Protein AF-A0A1I4V8Y3-F1 (afdb_monomer_lite)

Foldseek 3Di:
DDPQDPDDVVVLCVVCVLLVVLVVVCPPFLQLCLLVSLCVLCVLLQEPVSPVVSVVSVVLRVVLVVCVVVVVPDPSNCCSRRVSSVVSSVVSVVCSNVSVLSNVCVLQDPDHHNDDDDSVVSVVVLVVLLVVCVVDPLLVVLVVLLVQAPDPLSVVLSVLVSVLLVLVCVLPVVSSSSLCSNLSVVLVVLSVVLSCLVVVPDDDPVSVVSNVVSSVSSVVSSVVSVVSSVVSVVVVVVVVVVVVVVVVVVCVVVVVD

Radius of gyration: 25.74 Å; chains: 1; bounding box: 62×50×70 Å

Organism: NCBI:txid684065

Structure (mmCIF, N/CA/C/O backbone):
data_AF-A0A1I4V8Y3-F1
#
_entry.id   AF-A0A1I4V8Y3-F1
#
loop_
_atom_site.group_PDB
_atom_site.id
_atom_site.type_symbol
_atom_site.label_atom_id
_atom_site.label_alt_id
_atom_site.label_comp_id
_atom_site.label_asym_id
_atom_site.label_entity_id
_atom_site.label_seq_id
_atom_site.pdbx_PDB_ins_code
_atom_site.Cartn_x
_atom_site.Cartn_y
_atom_site.Cartn_z
_atom_site.occupancy
_atom_site.B_iso_or_equiv
_atom_site.auth_seq_id
_atom_site.auth_comp_id
_atom_site.auth_asym_id
_atom_site.auth_atom_id
_atom_site.pdbx_PDB_model_num
ATOM 1 N N . MET A 1 1 ? -13.509 -6.766 -16.220 1.00 74.62 1 MET A N 1
ATOM 2 C CA . MET A 1 1 ? -12.378 -7.238 -15.395 1.00 74.62 1 MET A CA 1
ATOM 3 C C . MET A 1 1 ? -11.106 -7.266 -16.226 1.00 74.62 1 MET A C 1
ATOM 5 O O . MET A 1 1 ? -11.191 -7.321 -17.456 1.00 74.62 1 MET A O 1
ATOM 9 N N . GLY A 1 2 ? -9.964 -7.142 -15.556 1.00 82.12 2 GLY A N 1
ATOM 10 C CA . GLY A 1 2 ? -8.626 -7.245 -16.121 1.00 82.12 2 GLY A CA 1
ATOM 11 C C . GLY A 1 2 ? -8.267 -8.693 -16.434 1.00 82.12 2 GLY A C 1
ATOM 12 O O . GLY A 1 2 ? -9.117 -9.582 -16.357 1.00 82.12 2 GLY A O 1
ATOM 13 N N . TRP A 1 3 ? -7.025 -8.925 -16.841 1.00 85.75 3 TRP A N 1
ATOM 14 C CA . TRP A 1 3 ? -6.515 -10.267 -17.110 1.00 85.75 3 TRP A CA 1
ATOM 15 C C . TRP A 1 3 ? -6.032 -10.969 -15.841 1.00 85.75 3 TRP A C 1
ATOM 17 O O . TRP A 1 3 ? -6.174 -12.184 -15.734 1.00 85.75 3 TRP A O 1
ATOM 27 N N . PHE A 1 4 ? -5.478 -10.218 -14.886 1.00 87.06 4 PHE A N 1
ATOM 28 C CA . PHE A 1 4 ? -4.814 -10.769 -13.697 1.00 87.06 4 PHE A CA 1
ATOM 29 C C . PHE A 1 4 ? -5.457 -10.320 -12.384 1.00 87.06 4 PHE A C 1
ATOM 31 O O . PHE A 1 4 ? -5.316 -10.989 -11.359 1.00 87.06 4 PHE A O 1
ATOM 38 N N . THR A 1 5 ? -6.148 -9.183 -12.409 1.00 88.50 5 THR A N 1
ATOM 39 C CA . THR A 1 5 ? -6.738 -8.525 -11.243 1.00 88.50 5 THR A CA 1
ATOM 40 C C . THR A 1 5 ? -8.198 -8.152 -11.494 1.00 88.50 5 THR A C 1
ATOM 42 O O . THR A 1 5 ? -8.677 -8.117 -12.632 1.00 88.50 5 THR A O 1
ATOM 45 N N . ASN A 1 6 ? -8.908 -7.801 -10.421 1.00 83.19 6 ASN A N 1
ATOM 46 C CA . ASN A 1 6 ? -10.282 -7.298 -10.516 1.00 83.19 6 ASN A CA 1
ATOM 47 C C . ASN A 1 6 ? -10.378 -5.872 -11.103 1.00 83.19 6 ASN A C 1
ATOM 49 O O . ASN A 1 6 ? -11.482 -5.400 -11.377 1.00 83.19 6 ASN A O 1
ATOM 53 N N . ASN A 1 7 ? -9.249 -5.198 -11.353 1.00 85.56 7 ASN A N 1
ATOM 54 C CA . ASN A 1 7 ? -9.207 -3.856 -11.940 1.00 85.56 7 ASN A CA 1
ATOM 55 C C . ASN A 1 7 ? -9.540 -3.842 -13.444 1.00 85.56 7 ASN A C 1
ATOM 57 O O . ASN A 1 7 ? -9.801 -4.867 -14.070 1.00 85.56 7 ASN A O 1
ATOM 61 N N . SER A 1 8 ? -9.551 -2.656 -14.058 1.00 87.25 8 SER A N 1
ATOM 62 C CA . SER A 1 8 ? -9.714 -2.505 -15.508 1.00 87.25 8 SER A CA 1
ATOM 63 C C . SER A 1 8 ? -8.429 -2.864 -16.272 1.00 87.25 8 SER A C 1
ATOM 65 O O . SER A 1 8 ? -7.319 -2.701 -15.768 1.00 87.25 8 SER A O 1
ATOM 67 N N . LYS A 1 9 ? -8.558 -3.281 -17.540 1.00 88.56 9 LYS A N 1
ATOM 68 C CA . LYS A 1 9 ? -7.397 -3.551 -18.415 1.00 88.56 9 LYS A CA 1
ATOM 69 C C . LYS A 1 9 ? -6.491 -2.326 -18.596 1.00 88.56 9 LYS A C 1
ATOM 71 O O . LYS A 1 9 ? -5.277 -2.465 -18.673 1.00 88.56 9 LYS A O 1
ATOM 76 N N . SER A 1 10 ? -7.079 -1.126 -18.625 1.00 88.19 10 SER A N 1
ATOM 77 C CA . SER A 1 10 ? -6.328 0.136 -18.689 1.00 88.19 10 SER A CA 1
ATOM 78 C C . SER A 1 10 ? -5.438 0.325 -17.456 1.00 88.19 10 SER A C 1
ATOM 80 O O . SER A 1 10 ? -4.270 0.692 -17.578 1.00 88.19 10 SER A O 1
ATOM 82 N N . TRP A 1 11 ? -5.952 -0.011 -16.268 1.00 90.88 11 TRP A N 1
ATOM 83 C CA . TRP A 1 11 ? -5.162 0.024 -15.042 1.00 90.88 11 TRP A CA 1
ATOM 84 C C . TRP A 1 11 ? -3.997 -0.972 -15.078 1.00 90.88 11 TRP A C 1
ATOM 86 O O . TRP A 1 11 ? -2.877 -0.601 -14.728 1.00 90.88 11 TRP A O 1
ATOM 96 N N . GLU A 1 12 ? -4.225 -2.208 -15.530 1.00 90.94 12 GLU A N 1
ATOM 97 C CA . GLU A 1 12 ? -3.154 -3.209 -15.648 1.00 90.94 12 GLU A CA 1
ATOM 98 C C . GLU A 1 12 ? -2.066 -2.744 -16.624 1.00 90.94 12 GLU A C 1
ATOM 100 O O . GLU A 1 12 ? -0.890 -2.746 -16.274 1.00 90.94 12 GLU A O 1
ATOM 105 N N . LEU A 1 13 ? -2.449 -2.225 -17.795 1.00 89.81 13 LEU A N 1
ATOM 106 C CA . LEU A 1 13 ? -1.509 -1.668 -18.775 1.00 89.81 13 LEU A CA 1
ATOM 107 C C . LEU A 1 13 ? -0.698 -0.494 -18.210 1.00 89.81 13 LEU A C 1
ATOM 109 O O . LEU A 1 13 ? 0.524 -0.467 -18.365 1.00 89.81 13 LEU A O 1
ATOM 113 N N . LYS A 1 14 ? -1.350 0.443 -17.507 1.00 90.00 14 LYS A N 1
ATOM 114 C CA . LYS A 1 14 ? -0.681 1.592 -16.873 1.00 90.00 14 LYS A CA 1
ATOM 115 C C . LYS A 1 14 ? 0.362 1.146 -15.848 1.00 90.00 14 LYS A C 1
ATOM 117 O O . LYS A 1 14 ? 1.433 1.743 -15.765 1.00 90.00 14 LYS A O 1
ATOM 122 N N . ASN A 1 15 ? 0.081 0.100 -15.073 1.00 90.44 15 ASN A N 1
ATOM 123 C CA . ASN A 1 15 ? 1.002 -0.384 -14.041 1.00 90.44 15 ASN A CA 1
ATOM 124 C C . ASN A 1 15 ? 2.064 -1.352 -14.580 1.00 90.44 15 ASN A C 1
ATOM 126 O O . ASN A 1 15 ? 3.134 -1.466 -13.986 1.00 90.44 15 ASN A O 1
ATOM 130 N N . SER A 1 16 ? 1.831 -1.971 -15.735 1.00 91.88 16 SER A N 1
ATOM 131 C CA . SER A 1 16 ? 2.797 -2.827 -16.433 1.00 91.88 16 SER A CA 1
ATOM 132 C C . SER A 1 16 ? 3.750 -2.073 -17.366 1.00 91.88 16 SER A C 1
ATOM 134 O O . SER A 1 16 ? 4.565 -2.701 -18.040 1.00 91.88 16 SER A O 1
ATOM 136 N N . TRP A 1 17 ? 3.709 -0.739 -17.400 1.00 89.94 17 TRP A N 1
ATOM 137 C CA . TRP A 1 17 ? 4.508 0.072 -18.328 1.00 89.94 17 TRP A CA 1
ATOM 138 C C . TRP A 1 17 ? 6.021 -0.229 -18.278 1.00 89.94 17 TRP A C 1
ATOM 140 O O . TRP A 1 17 ? 6.672 -0.254 -19.319 1.00 89.94 17 TRP A O 1
ATOM 150 N N . MET A 1 18 ? 6.571 -0.538 -17.095 1.00 88.56 18 MET A N 1
ATOM 151 C CA . MET A 1 18 ? 7.991 -0.885 -16.917 1.00 88.56 18 MET A CA 1
ATOM 152 C C . MET A 1 18 ? 8.402 -2.155 -17.673 1.00 88.56 18 MET A C 1
ATOM 154 O O . MET A 1 18 ? 9.538 -2.256 -18.132 1.00 88.56 18 MET A O 1
ATOM 158 N N . PHE A 1 19 ? 7.486 -3.114 -17.821 1.00 90.50 19 PHE A N 1
ATOM 159 C CA . PHE A 1 19 ? 7.724 -4.352 -18.564 1.00 90.50 19 PHE A CA 1
ATOM 160 C C . PHE A 1 19 ? 7.837 -4.039 -20.059 1.00 90.50 19 PHE A C 1
ATOM 162 O O . PHE A 1 19 ? 8.770 -4.487 -20.720 1.00 90.50 19 PHE A O 1
ATOM 169 N N . PHE A 1 20 ? 6.941 -3.190 -20.570 1.00 89.19 20 PHE A N 1
ATOM 170 C CA . PHE A 1 20 ? 6.972 -2.740 -21.962 1.00 89.19 20 PHE A CA 1
ATOM 171 C C . PHE A 1 20 ? 8.197 -1.877 -22.265 1.00 89.19 20 PHE A C 1
ATOM 173 O O . PHE A 1 20 ? 8.846 -2.094 -23.286 1.00 89.19 20 PHE A O 1
ATOM 180 N N . LEU A 1 21 ? 8.558 -0.951 -21.368 1.00 89.19 21 LEU A N 1
ATOM 181 C CA . LEU A 1 21 ? 9.769 -0.142 -21.517 1.00 89.19 21 LEU A CA 1
ATOM 182 C C . LEU A 1 21 ? 11.015 -1.036 -21.587 1.00 89.19 21 LEU A C 1
ATOM 184 O O . LEU A 1 21 ? 11.864 -0.840 -22.452 1.00 89.19 21 LEU A O 1
ATOM 188 N N . SER A 1 22 ? 11.104 -2.041 -20.713 1.00 87.50 22 SER A N 1
ATOM 189 C CA . SER A 1 22 ? 12.228 -2.979 -20.692 1.00 87.50 22 SER A CA 1
ATOM 190 C C . SER A 1 22 ? 12.384 -3.751 -22.002 1.00 87.50 22 SER A C 1
ATOM 192 O O . SER A 1 22 ? 13.511 -3.946 -22.450 1.00 87.50 22 SER A O 1
ATOM 194 N N . ILE A 1 23 ? 11.279 -4.148 -22.637 1.00 87.12 23 ILE A N 1
ATOM 195 C CA . ILE A 1 23 ? 11.294 -4.841 -23.934 1.00 87.12 23 ILE A CA 1
ATOM 196 C C . ILE A 1 23 ? 11.684 -3.882 -25.059 1.00 87.12 23 ILE A C 1
ATOM 198 O O . ILE A 1 23 ? 12.517 -4.220 -25.898 1.00 87.12 23 ILE A O 1
ATOM 202 N N . LEU A 1 24 ? 11.109 -2.678 -25.067 1.00 86.75 24 LEU A N 1
ATOM 203 C CA . LEU A 1 24 ? 11.383 -1.664 -26.085 1.00 86.75 24 LEU A CA 1
ATOM 204 C C . LEU A 1 24 ? 12.869 -1.288 -26.105 1.00 86.75 24 LEU A C 1
ATOM 206 O O . LEU A 1 24 ? 13.463 -1.147 -27.168 1.00 86.75 24 LEU A O 1
ATOM 210 N N . LEU A 1 25 ? 13.494 -1.212 -24.930 1.00 83.75 25 LEU A N 1
ATOM 211 C CA . LEU A 1 25 ? 14.914 -0.900 -24.791 1.00 83.75 25 LEU A CA 1
ATOM 212 C C . LEU A 1 25 ? 15.861 -2.044 -25.174 1.00 83.75 25 LEU A C 1
ATOM 214 O O . LEU A 1 25 ? 17.062 -1.817 -25.141 1.00 83.75 25 LEU A O 1
ATOM 218 N N . VAL A 1 26 ? 15.364 -3.229 -25.552 1.00 79.38 26 VAL A N 1
ATOM 219 C CA . VAL A 1 26 ? 16.186 -4.292 -26.172 1.00 79.38 26 VAL A CA 1
ATOM 220 C C . VAL A 1 26 ? 16.365 -4.057 -27.678 1.00 79.38 26 VAL A C 1
ATOM 222 O O . VAL A 1 26 ? 17.383 -4.446 -28.246 1.00 79.38 26 VAL A O 1
ATOM 225 N N . PHE A 1 27 ? 15.391 -3.412 -28.328 1.00 64.75 27 PHE A N 1
ATOM 226 C CA . PHE A 1 27 ? 15.353 -3.142 -29.771 1.00 64.75 27 PHE A CA 1
ATOM 227 C C . PHE A 1 27 ? 15.282 -1.625 -29.998 1.00 64.75 27 PHE A C 1
ATOM 229 O O . PHE A 1 27 ? 14.196 -1.088 -30.206 1.00 64.75 27 PHE A O 1
ATOM 236 N N . PRO A 1 28 ? 16.392 -0.886 -29.839 1.00 68.06 28 PRO A N 1
ATOM 237 C CA . PRO A 1 28 ? 17.386 -0.693 -30.913 1.00 68.06 28 PRO A CA 1
ATOM 238 C C . PRO A 1 28 ? 18.848 -0.812 -30.437 1.00 68.06 28 PRO A C 1
ATOM 240 O O . PRO A 1 28 ? 19.778 -0.779 -31.239 1.00 68.06 28 PRO A O 1
ATOM 243 N N . TYR A 1 29 ? 19.043 -0.957 -29.129 1.00 67.62 29 TYR A N 1
ATOM 244 C CA . TYR A 1 29 ? 20.323 -1.141 -28.464 1.00 67.62 29 TYR A CA 1
ATOM 245 C C . TYR A 1 29 ? 20.141 -2.294 -27.480 1.00 67.62 29 TYR A C 1
ATOM 247 O O . TYR A 1 29 ? 19.139 -2.299 -26.781 1.00 67.62 29 TYR A O 1
ATOM 255 N N . PRO A 1 30 ? 21.068 -3.251 -27.366 1.00 70.06 30 PRO A N 1
ATOM 256 C CA . PRO A 1 30 ? 20.965 -4.341 -26.400 1.00 70.06 30 PRO A CA 1
ATOM 257 C C . PRO A 1 30 ? 21.264 -3.854 -24.968 1.00 70.06 30 PRO A C 1
ATOM 259 O O . PRO A 1 30 ? 22.177 -4.336 -24.299 1.00 70.06 30 PRO A O 1
ATOM 262 N N . ILE A 1 31 ? 20.528 -2.847 -24.494 1.00 76.50 31 ILE A N 1
ATOM 263 C CA . ILE A 1 31 ? 20.677 -2.303 -23.149 1.00 76.50 31 ILE A CA 1
ATOM 264 C C . ILE A 1 31 ? 19.926 -3.246 -22.204 1.00 76.50 31 ILE A C 1
ATOM 266 O O . ILE A 1 31 ? 18.706 -3.391 -22.320 1.00 76.50 31 ILE A O 1
ATOM 270 N N . PRO A 1 32 ? 20.606 -3.891 -21.241 1.00 79.38 32 PRO A N 1
ATOM 271 C CA . PRO A 1 32 ? 19.941 -4.722 -20.250 1.00 79.38 32 PRO A CA 1
ATOM 272 C C . PRO A 1 32 ? 19.202 -3.819 -19.252 1.00 79.38 32 PRO A C 1
ATOM 274 O O . PRO A 1 32 ? 19.705 -3.551 -18.166 1.00 79.38 32 PRO A O 1
ATOM 277 N N . PHE A 1 33 ? 18.013 -3.326 -19.616 1.00 88.00 33 PHE A N 1
ATOM 278 C CA . PHE A 1 33 ? 17.170 -2.495 -18.744 1.00 88.00 33 PHE A CA 1
ATOM 279 C C . PHE A 1 33 ? 16.340 -3.323 -17.750 1.00 88.00 33 PHE A C 1
ATOM 281 O O . PHE A 1 33 ? 15.997 -2.846 -16.666 1.00 88.00 33 PHE A O 1
ATOM 288 N N . TYR A 1 34 ? 16.079 -4.594 -18.069 1.00 90.50 34 TYR A N 1
ATOM 289 C CA . TYR A 1 34 ? 15.336 -5.520 -17.209 1.00 90.50 34 TYR A CA 1
ATOM 290 C C . TYR A 1 34 ? 15.829 -5.599 -15.745 1.00 90.50 34 TYR A C 1
ATOM 292 O O . TYR A 1 34 ? 14.975 -5.735 -14.868 1.00 90.50 34 TYR A O 1
ATOM 300 N N . PRO A 1 35 ? 17.135 -5.475 -15.408 1.00 92.81 35 PRO A N 1
ATOM 301 C CA . PRO A 1 35 ? 17.588 -5.491 -14.022 1.00 92.81 35 PRO A CA 1
ATOM 302 C C . PRO A 1 35 ? 17.086 -4.270 -13.244 1.00 92.81 35 PRO A C 1
ATOM 304 O O . PRO A 1 35 ? 16.659 -4.403 -12.101 1.00 92.81 35 PRO A O 1
ATOM 307 N N . ILE A 1 36 ? 17.063 -3.091 -13.877 1.00 92.69 36 ILE A N 1
ATOM 308 C CA . ILE A 1 36 ? 16.517 -1.862 -13.282 1.00 92.69 36 ILE A CA 1
ATOM 309 C C . ILE A 1 36 ? 15.010 -2.017 -13.084 1.00 92.69 36 ILE A C 1
ATOM 311 O O . ILE A 1 36 ? 14.494 -1.717 -12.005 1.00 92.69 36 ILE A O 1
ATOM 315 N N . ALA A 1 37 ? 14.308 -2.547 -14.090 1.00 93.38 37 ALA A N 1
ATOM 316 C CA . ALA A 1 37 ? 12.887 -2.845 -13.970 1.00 93.38 37 ALA A CA 1
ATOM 317 C C . ALA A 1 37 ? 12.617 -3.793 -12.785 1.00 93.38 37 ALA A C 1
ATOM 319 O O . ALA A 1 37 ? 11.766 -3.474 -11.955 1.00 93.38 37 ALA A O 1
ATOM 320 N N . LEU A 1 38 ? 13.391 -4.882 -12.643 1.00 94.31 38 LEU A N 1
ATOM 321 C CA . LEU A 1 38 ? 13.314 -5.839 -11.527 1.00 94.31 38 LEU A CA 1
ATOM 322 C C . LEU A 1 38 ? 13.513 -5.181 -10.157 1.00 94.31 38 LEU A C 1
ATOM 324 O O . LEU A 1 38 ? 12.760 -5.478 -9.227 1.00 94.31 38 LEU A O 1
ATOM 328 N N . LEU A 1 39 ? 14.479 -4.268 -10.025 1.00 94.81 39 LEU A N 1
ATOM 329 C CA . LEU A 1 39 ? 14.700 -3.523 -8.781 1.00 94.81 39 LEU A CA 1
ATOM 330 C C . LEU A 1 39 ? 13.484 -2.667 -8.418 1.00 94.81 39 LEU A C 1
ATOM 332 O O . LEU A 1 39 ? 13.005 -2.725 -7.285 1.00 94.81 39 LEU A O 1
ATOM 336 N N . ILE A 1 40 ? 12.952 -1.908 -9.379 1.00 93.94 40 ILE A N 1
ATOM 337 C CA . ILE A 1 40 ? 11.821 -1.002 -9.143 1.00 93.94 40 ILE A CA 1
ATOM 338 C C . ILE A 1 40 ? 10.557 -1.791 -8.800 1.00 93.94 40 ILE A C 1
ATOM 340 O O . ILE A 1 40 ? 9.877 -1.472 -7.818 1.00 93.94 40 ILE A O 1
ATOM 344 N N . ILE A 1 41 ? 10.232 -2.833 -9.575 1.00 94.38 41 ILE A N 1
ATOM 345 C CA . ILE A 1 41 ? 9.051 -3.657 -9.287 1.00 94.38 41 ILE A CA 1
ATOM 346 C C . ILE A 1 41 ? 9.237 -4.449 -7.993 1.00 94.38 41 ILE A C 1
ATOM 348 O O . ILE A 1 41 ? 8.285 -4.576 -7.230 1.00 94.38 41 ILE A O 1
ATOM 352 N N . GLY A 1 42 ? 10.452 -4.924 -7.701 1.00 92.62 42 GLY A N 1
ATOM 353 C CA . GLY A 1 42 ? 10.795 -5.629 -6.468 1.00 92.62 42 GLY A CA 1
ATOM 354 C C . GLY A 1 42 ? 10.621 -4.748 -5.240 1.00 92.62 42 GLY A C 1
ATOM 355 O O . GLY A 1 42 ? 10.048 -5.194 -4.244 1.00 92.62 42 GLY A O 1
ATOM 356 N N . TRP A 1 43 ? 11.021 -3.479 -5.336 1.00 93.19 43 TRP A N 1
ATOM 357 C CA . TRP A 1 43 ? 10.821 -2.487 -4.286 1.00 93.19 43 TRP A CA 1
ATOM 358 C C . TRP A 1 43 ? 9.341 -2.176 -4.068 1.00 93.19 43 TRP A C 1
ATOM 360 O O . TRP A 1 43 ? 8.841 -2.314 -2.952 1.00 93.19 43 TRP A O 1
ATOM 370 N N . LYS A 1 44 ? 8.609 -1.826 -5.135 1.00 91.62 44 LYS A N 1
ATOM 371 C CA . LYS A 1 44 ? 7.167 -1.527 -5.055 1.00 91.62 44 LYS A CA 1
ATOM 372 C C . LYS A 1 44 ? 6.364 -2.713 -4.536 1.00 91.62 44 LYS A C 1
ATOM 374 O O . LYS A 1 44 ? 5.476 -2.548 -3.707 1.00 91.62 44 LYS A O 1
ATOM 379 N N . ALA A 1 45 ? 6.696 -3.913 -4.998 1.00 91.44 45 ALA A N 1
ATOM 380 C CA . ALA A 1 45 ? 6.043 -5.125 -4.547 1.00 91.44 45 ALA A CA 1
ATOM 381 C C . ALA A 1 45 ? 6.512 -5.562 -3.159 1.00 91.44 45 ALA A C 1
ATOM 383 O O . ALA A 1 45 ? 5.839 -6.401 -2.583 1.00 91.44 45 ALA A O 1
ATOM 384 N N . LYS A 1 46 ? 7.634 -5.062 -2.623 1.00 91.56 46 LYS A N 1
ATOM 385 C CA . LYS A 1 46 ? 8.324 -5.562 -1.417 1.00 91.56 46 LYS A CA 1
ATOM 386 C C . LYS A 1 46 ? 8.753 -7.040 -1.504 1.00 91.56 46 LYS A C 1
ATOM 388 O O . LYS A 1 46 ? 8.531 -7.830 -0.576 1.00 91.56 46 LYS A O 1
ATOM 393 N N . LYS A 1 47 ? 9.298 -7.481 -2.646 1.00 92.06 47 LYS A N 1
ATOM 394 C CA . LYS A 1 47 ? 9.862 -8.838 -2.850 1.00 92.06 47 LYS A CA 1
ATOM 395 C C . LYS A 1 47 ? 11.392 -8.765 -2.917 1.00 92.06 47 LYS A C 1
ATOM 397 O O . LYS A 1 47 ? 11.946 -8.311 -3.912 1.00 92.06 47 LYS A O 1
ATOM 402 N N . ILE A 1 48 ? 12.064 -9.297 -1.892 1.00 90.81 48 ILE A N 1
ATOM 403 C CA . ILE A 1 48 ? 13.537 -9.330 -1.808 1.00 90.81 48 ILE A CA 1
ATOM 404 C C . ILE A 1 48 ? 14.145 -10.128 -2.966 1.00 90.81 48 ILE A C 1
ATOM 406 O O . ILE A 1 48 ? 15.081 -9.658 -3.601 1.00 90.81 48 ILE A O 1
ATOM 410 N N . ASN A 1 49 ? 13.580 -11.290 -3.303 1.00 91.50 49 ASN A N 1
ATOM 411 C CA . ASN A 1 49 ? 14.138 -12.148 -4.353 1.00 91.50 49 ASN A CA 1
ATOM 412 C C . ASN A 1 49 ? 14.200 -11.447 -5.720 1.00 91.50 49 ASN A C 1
ATOM 414 O O . ASN A 1 49 ? 15.135 -11.668 -6.479 1.00 91.50 49 ASN A O 1
ATOM 418 N N . TRP A 1 50 ? 13.245 -10.564 -6.025 1.00 93.75 50 TRP A N 1
ATOM 419 C CA . TRP A 1 50 ? 13.251 -9.802 -7.278 1.00 93.75 50 TRP A CA 1
ATOM 420 C C . TRP A 1 50 ? 14.330 -8.724 -7.283 1.00 93.75 50 TRP A C 1
ATOM 422 O O . TRP A 1 50 ? 14.975 -8.509 -8.303 1.00 93.75 50 TRP A O 1
ATOM 432 N N . ILE A 1 51 ? 14.575 -8.104 -6.127 1.00 93.62 51 ILE A N 1
ATOM 433 C CA . ILE A 1 51 ? 15.675 -7.156 -5.957 1.00 93.62 51 ILE A CA 1
ATOM 434 C C . ILE A 1 51 ? 17.011 -7.877 -6.143 1.00 93.62 51 ILE A C 1
ATOM 436 O O . ILE A 1 51 ? 17.846 -7.403 -6.904 1.00 93.62 51 ILE A O 1
ATOM 440 N N . LEU A 1 52 ? 17.196 -9.044 -5.519 1.00 93.62 52 LEU A N 1
ATOM 441 C CA . LEU A 1 52 ? 18.417 -9.842 -5.670 1.00 93.62 52 LEU A CA 1
ATOM 442 C C . LEU A 1 52 ? 18.662 -10.243 -7.131 1.00 93.62 52 LEU A C 1
ATOM 444 O O . LEU A 1 52 ? 19.782 -10.099 -7.618 1.00 93.62 52 LEU A O 1
ATOM 448 N N . LEU A 1 53 ? 17.618 -10.671 -7.851 1.00 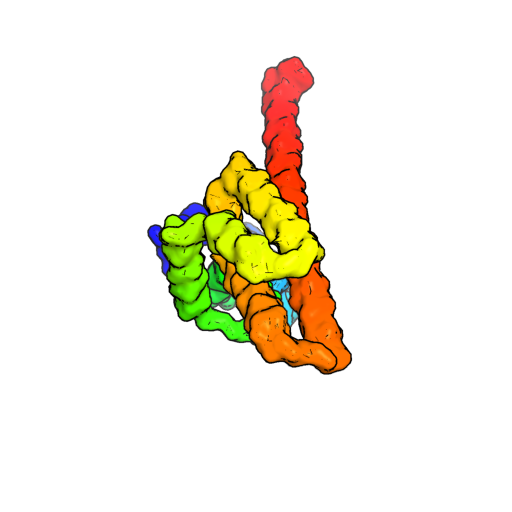93.25 53 LEU A N 1
ATOM 449 C CA . LEU A 1 53 ? 17.702 -10.950 -9.290 1.00 93.25 53 LEU A CA 1
ATOM 450 C C . LEU A 1 53 ? 18.060 -9.697 -10.101 1.00 93.25 53 LEU A C 1
ATOM 452 O O . LEU A 1 53 ? 18.862 -9.783 -11.027 1.00 93.25 53 LEU A O 1
ATOM 456 N N . GLY A 1 54 ? 17.514 -8.533 -9.740 1.00 93.69 54 GLY A N 1
ATOM 457 C CA . GLY A 1 54 ? 17.870 -7.251 -10.348 1.00 93.69 54 GLY A CA 1
ATOM 458 C C . GLY A 1 54 ? 19.334 -6.867 -10.108 1.00 93.69 54 GLY A C 1
ATOM 459 O O . GLY A 1 54 ? 20.032 -6.495 -11.045 1.00 93.69 54 GLY A O 1
ATOM 460 N N . VAL A 1 55 ? 19.844 -7.019 -8.882 1.00 94.88 55 VAL A N 1
ATOM 461 C CA . VAL A 1 55 ? 21.262 -6.762 -8.563 1.00 94.88 55 VAL A CA 1
ATOM 462 C C . VAL A 1 55 ? 22.175 -7.705 -9.346 1.00 94.88 55 VAL A C 1
ATOM 464 O O . VAL A 1 55 ? 23.147 -7.259 -9.952 1.00 94.88 55 VAL A O 1
ATOM 467 N N . LEU A 1 56 ? 21.847 -8.997 -9.392 1.00 93.56 56 LEU A N 1
ATOM 468 C CA . LEU A 1 56 ? 22.608 -9.983 -10.157 1.00 93.56 56 LEU A CA 1
ATOM 469 C C . LEU A 1 56 ? 22.595 -9.661 -11.659 1.00 93.56 56 LEU A C 1
ATOM 471 O O . LEU A 1 56 ? 23.640 -9.689 -12.305 1.00 93.56 56 LEU A O 1
ATOM 475 N N . GLY A 1 57 ? 21.439 -9.269 -12.199 1.00 91.69 57 GLY A N 1
ATOM 476 C CA . GLY A 1 57 ? 21.311 -8.805 -13.579 1.00 91.69 57 GLY A CA 1
ATOM 477 C C . GLY A 1 57 ? 22.152 -7.559 -13.876 1.00 91.69 57 GLY A C 1
ATOM 478 O O . GLY A 1 57 ? 22.738 -7.475 -14.953 1.00 91.69 57 GLY A O 1
ATOM 479 N N . LEU A 1 58 ? 22.275 -6.620 -12.927 1.00 91.88 58 LEU A N 1
ATOM 480 C CA . LEU A 1 58 ? 23.157 -5.455 -13.070 1.00 91.88 58 LEU A CA 1
ATOM 481 C C . LEU A 1 58 ? 24.632 -5.855 -13.117 1.00 91.88 58 LEU A C 1
ATOM 483 O O . LEU A 1 58 ? 25.350 -5.343 -13.967 1.00 91.88 58 LEU A O 1
ATOM 487 N N . ILE A 1 59 ? 25.077 -6.777 -12.257 1.00 91.81 59 ILE A N 1
ATOM 488 C CA . ILE A 1 59 ? 26.464 -7.280 -12.262 1.00 91.81 59 ILE A CA 1
ATOM 489 C C . ILE A 1 59 ? 26.788 -7.949 -13.604 1.00 91.81 59 ILE A C 1
ATOM 491 O O . ILE A 1 59 ? 27.842 -7.711 -14.192 1.00 91.81 59 ILE A O 1
ATOM 495 N N . ILE A 1 60 ? 25.864 -8.763 -14.120 1.00 89.25 60 ILE A N 1
ATOM 496 C CA . ILE A 1 60 ? 26.016 -9.398 -15.434 1.00 89.25 60 ILE A CA 1
ATOM 497 C C . ILE A 1 60 ? 26.051 -8.335 -16.540 1.00 89.25 60 ILE A C 1
ATOM 499 O O . ILE A 1 60 ? 26.897 -8.401 -17.431 1.00 89.25 60 ILE A O 1
ATOM 503 N N . GLY A 1 61 ? 25.164 -7.339 -16.476 1.00 87.31 61 GLY A N 1
ATOM 504 C CA . GLY A 1 61 ? 25.085 -6.257 -17.456 1.00 87.31 61 GLY A CA 1
ATOM 505 C C . GLY A 1 61 ? 26.332 -5.370 -17.488 1.00 87.31 61 GLY A C 1
ATOM 506 O O . GLY A 1 61 ? 26.817 -5.045 -18.570 1.00 87.31 61 GLY A O 1
ATOM 507 N N . THR A 1 62 ? 26.901 -5.017 -16.331 1.00 87.31 62 THR A N 1
ATOM 508 C CA . THR A 1 62 ? 28.143 -4.228 -16.259 1.00 87.31 62 THR A CA 1
ATOM 509 C C . THR A 1 62 ? 29.338 -5.012 -16.785 1.00 87.31 62 THR A C 1
ATOM 511 O O . THR A 1 62 ? 30.159 -4.454 -17.512 1.00 87.31 62 THR A O 1
ATOM 514 N N . TYR A 1 63 ? 29.410 -6.314 -16.502 1.00 87.44 63 TYR A N 1
ATOM 515 C CA . TYR A 1 63 ? 30.434 -7.186 -17.074 1.00 87.44 63 TYR A CA 1
ATOM 516 C C . TYR A 1 63 ? 30.292 -7.325 -18.600 1.00 87.44 63 TYR A C 1
ATOM 518 O O . TYR A 1 63 ? 31.280 -7.226 -19.328 1.00 87.44 63 TYR A O 1
ATOM 526 N N . ALA A 1 64 ? 29.066 -7.471 -19.110 1.00 84.81 64 ALA A N 1
ATOM 527 C CA . ALA A 1 64 ? 28.789 -7.492 -20.547 1.00 84.81 64 ALA A CA 1
ATOM 528 C C . ALA A 1 64 ? 29.231 -6.190 -21.237 1.00 84.81 64 ALA A C 1
ATOM 530 O O . ALA A 1 64 ? 29.866 -6.222 -22.294 1.00 84.81 64 ALA A O 1
ATOM 531 N N . PHE A 1 65 ? 28.936 -5.049 -20.609 1.00 84.19 65 PHE A N 1
ATOM 532 C CA . PHE A 1 65 ? 29.334 -3.726 -21.084 1.00 84.19 65 PHE A CA 1
ATOM 533 C C . PHE A 1 65 ? 30.857 -3.547 -21.088 1.00 84.19 65 PHE A C 1
ATOM 535 O O . PHE A 1 65 ? 31.414 -3.052 -22.067 1.00 84.19 65 PHE A O 1
ATOM 542 N N . TYR A 1 66 ? 31.544 -4.022 -20.044 1.00 86.56 66 TYR A N 1
ATOM 543 C CA . TYR A 1 66 ? 33.005 -4.066 -19.999 1.00 86.56 66 TYR A CA 1
ATOM 544 C C . TYR A 1 66 ? 33.570 -4.842 -21.198 1.00 86.56 66 TYR A C 1
ATOM 546 O O . TYR A 1 66 ? 34.363 -4.296 -21.961 1.00 86.56 66 TYR A O 1
ATOM 554 N N . LEU A 1 67 ? 33.103 -6.072 -21.446 1.00 83.94 67 LEU A N 1
ATOM 555 C CA . LEU A 1 67 ? 33.557 -6.869 -22.597 1.00 83.94 67 LEU A CA 1
ATOM 556 C C . LEU A 1 67 ? 33.313 -6.168 -23.945 1.00 83.94 67 LEU A C 1
ATOM 558 O O . LEU A 1 67 ? 34.128 -6.300 -24.860 1.00 83.94 67 LEU A O 1
ATOM 562 N N . HIS A 1 68 ? 32.220 -5.405 -24.056 1.00 81.50 68 HIS A N 1
ATOM 563 C CA . HIS A 1 68 ? 31.894 -4.630 -25.252 1.00 81.50 68 HIS A CA 1
ATOM 564 C C . HIS A 1 68 ? 32.892 -3.503 -25.526 1.00 81.50 68 HIS A C 1
ATOM 566 O O . HIS A 1 68 ? 33.384 -3.388 -26.649 1.00 81.50 68 HIS A O 1
ATOM 572 N N . ILE A 1 69 ? 33.242 -2.708 -24.508 1.00 83.06 69 ILE A N 1
ATOM 573 C CA . ILE A 1 69 ? 34.213 -1.605 -24.639 1.00 83.06 69 ILE A CA 1
ATOM 574 C C . ILE A 1 69 ? 35.568 -2.124 -25.127 1.00 83.06 69 ILE A C 1
ATOM 576 O O . ILE A 1 69 ? 36.177 -1.531 -26.017 1.00 83.06 69 ILE A O 1
ATOM 580 N N . TYR A 1 70 ? 36.020 -3.258 -24.589 1.00 85.75 70 TYR A N 1
ATOM 581 C CA . TYR A 1 70 ? 37.303 -3.863 -24.957 1.00 85.75 70 TYR A CA 1
ATOM 582 C C . TYR A 1 70 ? 37.250 -4.692 -26.251 1.00 85.75 70 TYR A C 1
ATOM 584 O O . TYR A 1 70 ? 38.234 -5.347 -26.591 1.00 85.75 70 TYR A O 1
ATOM 592 N N . LYS A 1 71 ? 36.128 -4.655 -26.992 1.00 78.69 71 LYS A N 1
ATOM 593 C CA . LYS A 1 71 ? 35.916 -5.362 -28.270 1.00 78.69 71 LYS A CA 1
ATOM 594 C C . LYS A 1 71 ? 36.296 -6.844 -28.205 1.00 78.69 71 LYS A C 1
ATOM 596 O O . LYS A 1 71 ? 36.833 -7.407 -29.161 1.00 78.69 71 LYS A O 1
ATOM 601 N N . TYR A 1 72 ? 36.031 -7.479 -27.066 1.00 77.94 72 TYR A N 1
ATOM 602 C CA . TYR A 1 72 ? 36.390 -8.871 -26.852 1.00 77.94 72 TYR A CA 1
ATOM 603 C C . TYR A 1 72 ? 35.438 -9.761 -27.653 1.00 77.94 72 TYR A C 1
ATOM 605 O O . TYR A 1 72 ? 34.292 -9.969 -27.266 1.00 77.94 72 TYR A O 1
ATOM 613 N N . ASN A 1 73 ? 35.885 -10.264 -28.802 1.00 72.25 73 ASN A N 1
ATOM 614 C CA . ASN A 1 73 ? 35.010 -10.977 -29.728 1.00 72.25 73 ASN A CA 1
ATOM 615 C C . ASN A 1 73 ? 34.951 -12.475 -29.386 1.00 72.25 73 ASN A C 1
ATOM 617 O O . ASN A 1 73 ? 35.536 -13.316 -30.065 1.00 72.25 73 ASN A O 1
ATOM 621 N N . SER A 1 74 ? 34.290 -12.799 -28.273 1.00 81.50 74 SER A N 1
ATOM 622 C CA . SER A 1 74 ? 34.071 -14.172 -27.811 1.00 81.50 74 SER A CA 1
ATOM 623 C C . SER A 1 74 ? 32.592 -14.554 -27.865 1.00 81.50 74 SER A C 1
ATOM 625 O O . SER A 1 74 ? 31.704 -13.702 -27.825 1.00 81.50 74 SER A O 1
ATOM 627 N N . PHE A 1 75 ? 32.304 -15.858 -27.888 1.00 81.25 75 PHE A N 1
ATOM 628 C CA . PHE A 1 75 ? 30.932 -16.354 -27.745 1.00 81.25 75 PHE A CA 1
ATOM 629 C C . PHE A 1 75 ? 30.252 -15.809 -26.476 1.00 81.25 75 PHE A C 1
ATOM 631 O O . PHE A 1 75 ? 29.085 -15.429 -26.513 1.00 81.25 75 PHE A O 1
ATOM 638 N N . ALA A 1 76 ? 31.001 -15.691 -25.372 1.00 80.62 76 ALA A N 1
ATOM 639 C CA . ALA A 1 76 ? 30.507 -15.108 -24.126 1.00 80.62 76 ALA A CA 1
ATOM 640 C C . ALA A 1 76 ? 30.079 -13.641 -24.294 1.00 80.62 76 ALA A C 1
ATOM 642 O O . ALA A 1 76 ? 29.060 -13.240 -23.740 1.00 80.62 76 ALA A O 1
ATOM 643 N N . HIS A 1 77 ? 30.806 -12.854 -25.092 1.00 81.62 77 HIS A N 1
ATOM 644 C CA . HIS A 1 77 ? 30.428 -11.476 -25.396 1.00 81.62 77 HIS A CA 1
ATOM 645 C C . HIS A 1 77 ? 29.092 -11.402 -26.150 1.00 81.62 77 HIS A C 1
ATOM 647 O O . HIS A 1 77 ? 28.187 -10.684 -25.725 1.00 81.62 77 HIS A O 1
ATOM 653 N N . ILE A 1 78 ? 28.931 -12.200 -27.211 1.00 80.50 78 ILE A N 1
ATOM 654 C CA . ILE A 1 78 ? 27.683 -12.260 -27.991 1.00 80.50 78 ILE A CA 1
ATOM 655 C C . ILE A 1 78 ? 26.521 -12.729 -27.108 1.00 80.50 78 ILE A C 1
ATOM 657 O O . ILE A 1 78 ? 25.440 -12.141 -27.138 1.00 80.50 78 ILE A O 1
ATOM 661 N N . PHE A 1 79 ? 26.744 -13.754 -26.284 1.00 83.12 79 PHE A N 1
ATOM 662 C CA . PHE A 1 79 ? 25.735 -14.270 -25.364 1.00 83.12 79 PHE A CA 1
ATOM 663 C C . PHE A 1 79 ? 25.263 -13.207 -24.366 1.00 83.12 79 PHE A C 1
ATOM 665 O O . PHE A 1 79 ? 24.062 -12.981 -24.211 1.00 83.12 79 PHE A O 1
ATOM 672 N N . LEU A 1 80 ? 26.201 -12.524 -23.713 1.00 83.69 80 LEU A N 1
ATOM 673 C CA . LEU A 1 80 ? 25.899 -11.546 -22.672 1.00 83.69 80 LEU A CA 1
ATOM 674 C C . LEU A 1 80 ? 25.278 -10.256 -23.212 1.00 83.69 80 LEU A C 1
ATOM 676 O O . LEU A 1 80 ? 24.443 -9.663 -22.535 1.00 83.69 80 LEU A O 1
ATOM 680 N N . VAL A 1 81 ? 25.662 -9.824 -24.412 1.00 81.88 81 VAL A N 1
ATOM 681 C CA . VAL A 1 81 ? 25.108 -8.609 -25.016 1.00 81.88 81 VAL A CA 1
ATOM 682 C C . VAL A 1 81 ? 23.769 -8.892 -25.687 1.00 81.88 81 VAL A C 1
ATOM 684 O O . VAL A 1 81 ? 22.834 -8.136 -25.488 1.00 81.88 81 VAL A O 1
ATOM 687 N N . VAL A 1 82 ? 23.621 -9.980 -26.442 1.00 82.12 82 VAL A N 1
ATOM 688 C CA . VAL A 1 82 ? 22.407 -10.200 -27.248 1.00 82.12 82 VAL A CA 1
ATOM 689 C C . VAL A 1 82 ? 21.372 -11.049 -26.515 1.00 82.12 82 VAL A C 1
ATOM 691 O O . VAL A 1 82 ? 20.203 -10.678 -26.435 1.00 82.12 82 VAL A O 1
ATOM 694 N N . PHE A 1 83 ? 21.779 -12.190 -25.960 1.00 85.31 83 PHE A N 1
ATOM 695 C CA . PHE A 1 83 ? 20.835 -13.174 -25.426 1.00 85.31 83 PHE A CA 1
ATOM 696 C C . PHE A 1 83 ? 20.437 -12.896 -23.975 1.00 85.31 83 PHE A C 1
ATOM 698 O O . PHE A 1 83 ? 19.269 -13.069 -23.621 1.00 85.31 83 PHE A O 1
ATOM 705 N N . ALA A 1 84 ? 21.361 -12.430 -23.131 1.00 85.94 84 ALA A N 1
ATOM 706 C CA . ALA A 1 84 ? 21.058 -12.173 -21.724 1.00 85.94 84 ALA A CA 1
ATOM 707 C C . ALA A 1 84 ? 19.952 -11.113 -21.511 1.00 85.94 84 ALA A C 1
ATOM 709 O O . ALA A 1 84 ? 19.081 -11.354 -20.671 1.00 85.94 84 ALA A O 1
ATOM 710 N N . PRO A 1 85 ? 19.886 -9.992 -22.265 1.00 87.19 85 PRO A N 1
ATOM 711 C CA . PRO A 1 85 ? 18.765 -9.055 -22.159 1.00 87.19 85 PRO A CA 1
ATOM 712 C C . PRO A 1 85 ? 17.421 -9.665 -22.570 1.00 87.19 85 PRO A C 1
ATOM 714 O O . PRO A 1 85 ? 16.404 -9.363 -21.944 1.00 87.19 85 PRO A O 1
ATOM 717 N N . ILE A 1 86 ? 17.400 -10.543 -23.579 1.00 88.19 86 ILE A N 1
ATOM 718 C CA . ILE A 1 86 ? 16.180 -11.235 -24.027 1.00 88.19 86 ILE A CA 1
ATOM 719 C C . ILE A 1 86 ? 15.682 -12.172 -22.925 1.00 88.19 86 ILE A C 1
ATOM 721 O O . ILE A 1 86 ? 14.525 -12.088 -22.514 1.00 88.19 86 ILE A O 1
ATOM 725 N N . ILE A 1 87 ? 16.568 -13.020 -22.395 1.00 89.25 87 ILE A N 1
ATOM 726 C CA . ILE A 1 87 ? 16.245 -13.950 -21.304 1.00 89.25 87 ILE A CA 1
ATOM 727 C C . ILE A 1 87 ? 15.768 -13.179 -20.068 1.00 89.25 87 ILE A C 1
ATOM 729 O O . ILE A 1 87 ? 14.754 -13.536 -19.469 1.00 89.25 87 ILE A O 1
ATOM 733 N N . GLY A 1 88 ? 16.448 -12.087 -19.714 1.00 89.44 88 GLY A N 1
ATOM 734 C CA . GLY A 1 88 ? 16.061 -11.231 -18.595 1.00 89.44 88 GLY A CA 1
ATOM 735 C C . GLY A 1 88 ? 14.666 -10.622 -18.749 1.00 89.44 88 GLY A C 1
ATOM 736 O O . GLY A 1 88 ? 13.899 -10.593 -17.788 1.00 89.44 88 GLY A O 1
ATOM 737 N N . ASN A 1 89 ? 14.292 -10.205 -19.961 1.00 90.50 89 ASN A N 1
ATOM 738 C CA . ASN A 1 89 ? 12.943 -9.716 -20.251 1.00 90.50 89 ASN A CA 1
ATOM 739 C C . ASN A 1 89 ? 11.879 -10.819 -20.185 1.00 90.50 89 ASN A C 1
ATOM 741 O O . ASN A 1 89 ? 10.782 -10.568 -19.691 1.00 90.50 89 ASN A O 1
ATOM 745 N N . ILE A 1 90 ? 12.193 -12.044 -20.616 1.00 91.06 90 ILE A N 1
ATOM 746 C CA . ILE A 1 90 ? 11.290 -13.193 -20.447 1.00 91.06 90 ILE A CA 1
ATOM 747 C C . ILE A 1 90 ? 11.050 -13.452 -18.957 1.00 91.06 90 ILE A C 1
ATOM 749 O O . ILE A 1 90 ? 9.901 -13.563 -18.533 1.00 91.06 90 ILE A O 1
ATOM 753 N N . ILE A 1 91 ? 12.115 -13.480 -18.150 1.00 90.56 91 ILE A N 1
ATOM 754 C CA . ILE A 1 91 ? 12.015 -13.640 -16.691 1.00 90.56 91 ILE A CA 1
ATOM 755 C C . ILE A 1 91 ? 11.161 -12.524 -16.084 1.00 90.56 91 ILE A C 1
ATOM 757 O O . ILE A 1 91 ? 10.275 -12.802 -15.279 1.00 90.56 91 ILE A O 1
ATOM 761 N N . LEU A 1 92 ? 11.390 -11.273 -16.491 1.00 91.56 92 LEU A N 1
ATOM 762 C CA . LEU A 1 92 ? 10.593 -10.134 -16.047 1.00 91.56 92 LEU A CA 1
ATOM 763 C C . LEU A 1 92 ? 9.106 -10.359 -16.359 1.00 91.56 92 LEU A C 1
ATOM 765 O O . LEU A 1 92 ? 8.280 -10.232 -15.461 1.00 91.56 92 LEU A O 1
ATOM 769 N N . MET A 1 93 ? 8.758 -10.771 -17.581 1.00 91.50 93 MET A N 1
ATOM 770 C CA . MET A 1 93 ? 7.368 -11.034 -17.983 1.00 91.50 93 MET A CA 1
ATOM 771 C C . MET A 1 93 ? 6.691 -12.132 -17.155 1.00 91.50 93 MET A C 1
ATOM 773 O O . MET A 1 93 ? 5.503 -12.014 -16.869 1.00 91.50 93 MET A O 1
ATOM 777 N N . LEU A 1 94 ? 7.421 -13.151 -16.689 1.00 91.81 94 LEU A N 1
ATOM 778 C CA . LEU A 1 94 ? 6.860 -14.179 -15.797 1.00 91.81 94 LEU A CA 1
ATOM 779 C C . LEU A 1 94 ? 6.386 -13.607 -14.450 1.00 91.81 94 LEU A C 1
ATOM 781 O O . LEU A 1 94 ? 5.524 -14.193 -13.797 1.00 91.81 94 LEU A O 1
ATOM 785 N N . PHE A 1 95 ? 6.906 -12.450 -14.035 1.00 92.44 95 PHE A N 1
ATOM 786 C CA . PHE A 1 95 ? 6.515 -11.800 -12.785 1.00 92.44 95 PHE A CA 1
ATOM 787 C C . PHE A 1 95 ? 5.345 -10.824 -12.926 1.00 92.44 95 PHE A C 1
ATOM 789 O O . PHE A 1 95 ? 4.880 -10.323 -11.902 1.00 92.44 95 PHE A O 1
ATOM 796 N N . ILE A 1 96 ? 4.835 -10.565 -14.137 1.00 91.94 96 ILE A N 1
ATOM 797 C CA . ILE A 1 96 ? 3.798 -9.546 -14.368 1.00 91.94 96 ILE A CA 1
ATOM 798 C C . ILE A 1 96 ? 2.519 -9.817 -13.567 1.00 91.94 96 ILE A C 1
ATOM 800 O O . ILE A 1 96 ? 2.022 -8.923 -12.885 1.00 91.94 96 ILE A O 1
ATOM 804 N N . ASP A 1 97 ? 2.043 -11.064 -13.565 1.00 92.69 97 ASP A N 1
ATOM 805 C CA . ASP A 1 97 ? 0.843 -11.484 -12.836 1.00 92.69 97 ASP A CA 1
ATOM 806 C C . ASP A 1 97 ? 1.014 -11.277 -11.324 1.00 92.69 97 ASP A C 1
ATOM 808 O O . ASP A 1 97 ? 0.245 -10.575 -10.664 1.00 92.69 97 ASP A O 1
ATOM 812 N N . SER A 1 98 ? 2.098 -11.834 -10.780 1.00 92.25 98 SER A N 1
ATOM 813 C CA . SER A 1 98 ? 2.421 -11.726 -9.356 1.00 92.25 98 SER A CA 1
ATOM 814 C C . SER A 1 98 ? 2.626 -10.276 -8.918 1.00 92.25 98 SER A C 1
ATOM 816 O O . SER A 1 98 ? 2.243 -9.907 -7.807 1.00 92.25 98 SER A O 1
ATOM 818 N N . TYR A 1 99 ? 3.220 -9.447 -9.777 1.00 93.88 99 TYR A N 1
ATOM 819 C CA . TYR A 1 99 ? 3.437 -8.028 -9.523 1.00 93.88 99 TYR A CA 1
ATOM 820 C C . TYR A 1 99 ? 2.113 -7.267 -9.452 1.00 93.88 99 TYR A C 1
ATOM 822 O O . TYR A 1 99 ? 1.862 -6.588 -8.455 1.00 93.88 99 TYR A O 1
ATOM 830 N N . LEU A 1 100 ? 1.250 -7.422 -10.461 1.00 93.62 100 LEU A N 1
ATOM 831 C CA . LEU A 1 100 ? -0.041 -6.737 -10.529 1.00 93.62 100 LEU A CA 1
ATOM 832 C C . LEU A 1 100 ? -0.950 -7.127 -9.362 1.00 93.62 100 LEU A C 1
ATOM 834 O O . LEU A 1 100 ? -1.509 -6.246 -8.709 1.00 93.62 100 LEU A O 1
ATOM 838 N N . LYS A 1 101 ? -1.023 -8.420 -9.023 1.00 92.56 101 LYS A N 1
ATOM 839 C CA . LYS A 1 101 ? -1.782 -8.907 -7.858 1.00 92.56 101 LYS A CA 1
ATOM 840 C C . LYS A 1 101 ? -1.285 -8.309 -6.544 1.00 92.56 101 LYS A C 1
ATOM 842 O O . LYS A 1 101 ? -2.090 -7.906 -5.707 1.00 92.56 101 LYS A O 1
ATOM 847 N N . ARG A 1 102 ? 0.036 -8.218 -6.338 1.00 91.56 102 ARG A N 1
ATOM 848 C CA . ARG A 1 102 ? 0.599 -7.598 -5.123 1.00 91.56 102 ARG A CA 1
ATOM 849 C C . ARG A 1 102 ? 0.337 -6.099 -5.076 1.00 91.56 102 ARG A C 1
ATOM 851 O O . ARG A 1 102 ? 0.010 -5.581 -4.012 1.00 91.56 102 ARG A O 1
ATOM 858 N N . LEU A 1 103 ? 0.474 -5.411 -6.204 1.00 91.50 103 LEU A N 1
ATOM 859 C CA . LEU A 1 103 ? 0.217 -3.979 -6.289 1.00 91.50 103 LEU A CA 1
ATOM 860 C C . LEU A 1 103 ? -1.247 -3.663 -5.974 1.00 91.50 103 LEU A C 1
ATOM 862 O O . LEU A 1 103 ? -1.525 -2.738 -5.219 1.00 91.50 103 LEU A O 1
ATOM 866 N N . ASP A 1 104 ? -2.172 -4.470 -6.481 1.00 88.81 104 ASP A N 1
ATOM 867 C CA . ASP A 1 104 ? -3.591 -4.346 -6.171 1.00 88.81 104 ASP A CA 1
ATOM 868 C C . ASP A 1 104 ? -3.869 -4.603 -4.679 1.00 88.81 104 ASP A C 1
ATOM 870 O O . ASP A 1 104 ? -4.476 -3.774 -4.005 1.00 88.81 104 ASP A O 1
ATOM 874 N N . LEU A 1 105 ? -3.300 -5.672 -4.104 1.00 87.94 105 LEU A N 1
ATOM 875 C CA . LEU A 1 105 ? -3.400 -5.947 -2.662 1.00 87.94 105 LEU A CA 1
ATOM 876 C C . LEU A 1 105 ? -2.840 -4.833 -1.782 1.00 87.94 105 LEU A C 1
ATOM 878 O O . LEU A 1 105 ? -3.364 -4.618 -0.692 1.00 87.94 105 LEU A O 1
ATOM 882 N N . SER A 1 106 ? -1.800 -4.123 -2.228 1.00 85.75 106 SER A N 1
ATOM 883 C CA . SER A 1 106 ? -1.206 -3.032 -1.445 1.00 85.75 106 SER A CA 1
ATOM 884 C C . SER A 1 106 ? -2.173 -1.881 -1.164 1.00 85.75 106 SER A C 1
ATOM 886 O O . SER A 1 106 ? -1.942 -1.098 -0.246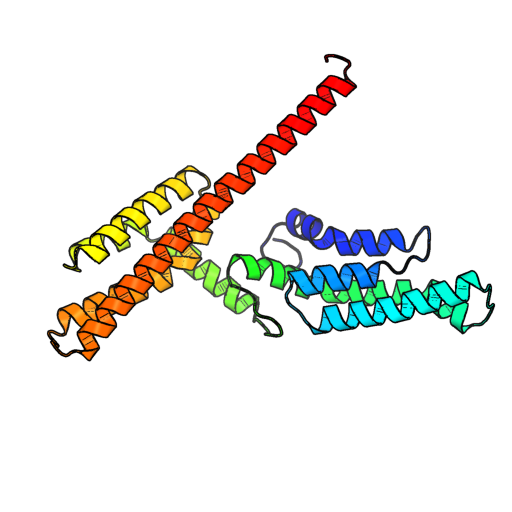 1.00 85.75 106 SER A O 1
ATOM 888 N N . ARG A 1 107 ? -3.275 -1.797 -1.918 1.00 79.94 107 ARG A N 1
ATOM 889 C CA . ARG A 1 107 ? -4.351 -0.823 -1.696 1.00 79.94 107 ARG A CA 1
ATOM 890 C C . ARG A 1 107 ? -5.189 -1.155 -0.465 1.00 79.94 107 ARG A C 1
ATOM 892 O O . ARG A 1 107 ? -5.773 -0.261 0.142 1.00 79.94 107 ARG A O 1
ATOM 899 N N . ILE A 1 108 ? -5.241 -2.433 -0.102 1.00 76.31 108 ILE A N 1
ATOM 900 C CA . ILE A 1 108 ? -6.106 -2.969 0.952 1.00 76.31 108 ILE A CA 1
ATOM 901 C C . ILE A 1 108 ? -5.276 -3.329 2.189 1.00 76.31 108 ILE A C 1
ATOM 903 O O . ILE A 1 108 ? -5.692 -3.070 3.315 1.00 76.31 108 ILE A O 1
ATOM 907 N N . VAL A 1 109 ? -4.092 -3.912 1.990 1.00 78.44 109 VAL A N 1
ATOM 908 C CA . VAL A 1 109 ? -3.230 -4.442 3.052 1.00 78.44 109 VAL A CA 1
ATOM 909 C C . VAL A 1 109 ? -1.839 -3.826 2.955 1.00 78.44 109 VAL A C 1
ATOM 911 O O . VAL A 1 109 ? -1.247 -3.753 1.878 1.00 78.44 109 VAL A O 1
ATOM 914 N N . SER A 1 110 ? -1.260 -3.450 4.096 1.00 79.38 110 SER A N 1
ATOM 915 C CA . SER A 1 110 ? 0.145 -3.055 4.165 1.00 79.38 110 SER A CA 1
ATOM 916 C C . SER A 1 110 ? 1.044 -4.258 3.856 1.00 79.38 110 SER A C 1
ATOM 918 O O . SER A 1 110 ? 1.185 -5.195 4.639 1.00 79.38 110 SER A O 1
ATOM 920 N N . LEU A 1 111 ? 1.660 -4.251 2.671 1.00 86.19 111 LEU A N 1
ATOM 921 C CA . LEU A 1 111 ? 2.576 -5.320 2.280 1.00 86.19 111 LEU A CA 1
ATOM 922 C C . LEU A 1 111 ? 3.807 -5.338 3.193 1.00 86.19 111 LEU A C 1
ATOM 924 O O . LEU A 1 111 ? 4.411 -4.294 3.460 1.00 86.19 111 LEU A O 1
ATOM 928 N N . GLU A 1 112 ? 4.234 -6.531 3.585 1.00 86.00 112 GLU A N 1
ATOM 929 C CA . GLU A 1 112 ? 5.497 -6.775 4.274 1.00 86.00 112 GLU A CA 1
ATOM 930 C C . GLU A 1 112 ? 6.530 -7.417 3.339 1.00 86.00 112 GLU A C 1
ATOM 932 O O . GLU A 1 112 ? 6.207 -8.089 2.346 1.00 86.00 112 GLU A O 1
ATOM 937 N N . TRP A 1 113 ? 7.805 -7.213 3.671 1.00 87.44 113 TRP A N 1
ATOM 938 C CA . TRP A 1 113 ? 8.919 -7.786 2.929 1.00 87.44 113 TRP A CA 1
ATOM 939 C C . TRP A 1 113 ? 8.912 -9.314 3.027 1.00 87.44 113 TRP A C 1
ATOM 941 O O . TRP A 1 113 ? 8.773 -9.886 4.102 1.00 87.44 113 TRP A O 1
ATOM 951 N N . GLY A 1 114 ? 9.037 -9.985 1.881 1.00 77.75 114 GLY A N 1
ATOM 952 C CA . GLY A 1 114 ? 9.207 -11.443 1.813 1.00 77.75 114 GLY A CA 1
ATOM 953 C C . GLY A 1 114 ? 7.949 -12.293 2.043 1.00 77.75 114 GLY A C 1
ATOM 954 O O . GLY A 1 114 ? 7.924 -13.429 1.581 1.00 77.75 114 GLY A O 1
ATOM 955 N N . LYS A 1 115 ? 6.876 -11.764 2.648 1.00 85.50 115 LYS A N 1
ATOM 956 C CA . LYS A 1 115 ? 5.651 -12.542 2.929 1.00 85.50 115 LYS A CA 1
ATOM 957 C C . LYS A 1 115 ? 4.863 -12.936 1.675 1.00 85.50 115 LYS A C 1
ATOM 959 O O . LYS A 1 115 ? 4.838 -12.214 0.678 1.00 85.50 115 LYS A O 1
ATOM 964 N N . GLU A 1 116 ? 4.180 -14.071 1.709 1.00 84.00 116 GLU A N 1
ATOM 965 C CA . GLU A 1 116 ? 3.242 -14.467 0.653 1.00 84.00 116 GLU A CA 1
ATOM 966 C C . GLU A 1 116 ? 1.806 -14.185 1.072 1.00 84.00 116 GLU A C 1
ATOM 968 O O . GLU A 1 116 ? 1.444 -14.343 2.235 1.00 84.00 116 GLU A O 1
ATOM 973 N N . TYR A 1 117 ? 1.002 -13.721 0.118 1.00 83.88 117 TYR A N 1
ATOM 974 C CA . TYR A 1 117 ? -0.372 -13.305 0.359 1.00 83.88 117 TYR A CA 1
ATOM 975 C C . TYR A 1 117 ? -1.295 -14.054 -0.606 1.00 83.88 117 TYR A C 1
ATOM 977 O O . TYR A 1 117 ? -1.085 -13.966 -1.819 1.00 83.88 117 TYR A O 1
ATOM 985 N N . PRO A 1 118 ? -2.321 -14.766 -0.111 1.00 86.69 118 PRO A N 1
ATOM 986 C CA . PRO A 1 118 ? -3.309 -15.391 -0.977 1.00 86.69 118 PRO A CA 1
ATOM 987 C C . PRO A 1 118 ? -4.230 -14.312 -1.564 1.00 86.69 118 PRO A C 1
ATOM 989 O O . PRO A 1 118 ? -5.150 -13.851 -0.889 1.00 86.69 118 PRO A O 1
ATOM 992 N N . TYR A 1 119 ? -3.969 -13.910 -2.816 1.00 86.88 119 TYR A N 1
ATOM 993 C CA . TYR A 1 119 ? -4.658 -12.800 -3.492 1.00 86.88 119 TYR A CA 1
ATOM 994 C C . TYR A 1 119 ? -6.180 -12.913 -3.429 1.00 86.88 119 TYR A C 1
ATOM 996 O O . TYR A 1 119 ? -6.818 -12.061 -2.819 1.00 86.88 119 TYR A O 1
ATOM 1004 N N . TYR A 1 120 ? -6.745 -13.990 -3.981 1.00 83.56 120 TYR A N 1
ATOM 1005 C CA . TYR A 1 120 ? -8.197 -14.155 -4.064 1.00 83.56 120 TYR A CA 1
ATOM 1006 C C . TYR A 1 120 ? -8.851 -14.159 -2.681 1.00 83.56 120 TYR A C 1
ATOM 1008 O O . TYR A 1 120 ? -9.773 -13.398 -2.444 1.00 83.56 120 TYR A O 1
ATOM 1016 N N . LYS A 1 121 ? -8.283 -14.880 -1.705 1.00 84.06 121 LYS A N 1
ATOM 1017 C CA . LYS A 1 121 ? -8.840 -14.937 -0.344 1.00 84.06 121 LYS A CA 1
ATOM 1018 C C . LYS A 1 121 ? -8.901 -13.566 0.340 1.00 84.06 121 LYS A C 1
ATOM 1020 O O . LYS A 1 121 ? -9.860 -13.277 1.053 1.00 84.06 121 LYS A O 1
ATOM 1025 N N . LEU A 1 122 ? -7.863 -12.744 0.185 1.00 82.00 122 LEU A N 1
ATOM 1026 C CA . LEU A 1 122 ? -7.819 -11.414 0.800 1.00 82.00 122 LEU A CA 1
ATOM 1027 C C . LEU A 1 122 ? -8.691 -10.413 0.049 1.00 82.00 122 LEU A C 1
ATOM 1029 O O . LEU A 1 122 ? -9.356 -9.603 0.689 1.00 82.00 122 LEU A O 1
ATOM 1033 N N . MET A 1 123 ? -8.710 -10.498 -1.279 1.00 82.75 123 MET A N 1
ATOM 1034 C CA . MET A 1 123 ? -9.554 -9.662 -2.121 1.00 82.75 123 MET A CA 1
ATOM 1035 C C . MET A 1 123 ? -11.036 -9.964 -1.888 1.00 82.75 123 MET A C 1
ATOM 1037 O O . MET A 1 123 ? -11.806 -9.045 -1.651 1.00 82.75 123 MET A O 1
ATOM 1041 N N . ASP A 1 124 ? -11.426 -11.236 -1.844 1.00 80.38 124 ASP A N 1
ATOM 1042 C CA . ASP A 1 124 ? -12.804 -11.653 -1.572 1.00 80.38 124 ASP A CA 1
ATOM 1043 C C . ASP A 1 124 ? -13.257 -11.191 -0.187 1.00 80.38 124 ASP A C 1
ATOM 1045 O O . ASP A 1 124 ? -14.368 -10.691 -0.032 1.00 80.38 124 ASP A O 1
ATOM 1049 N N . LYS A 1 125 ? -12.378 -11.286 0.822 1.00 76.69 125 LYS A N 1
ATOM 1050 C CA . LYS A 1 125 ? -12.659 -10.750 2.159 1.00 76.69 125 LYS A CA 1
ATOM 1051 C C . LYS A 1 125 ? -12.825 -9.230 2.133 1.00 76.69 125 LYS A C 1
ATOM 1053 O O . LYS A 1 125 ? -13.720 -8.715 2.790 1.00 76.69 125 LYS A O 1
ATOM 1058 N N . ALA A 1 126 ? -11.982 -8.515 1.395 1.00 72.12 126 ALA A N 1
ATOM 1059 C CA . ALA A 1 126 ? -12.072 -7.064 1.277 1.00 72.12 126 ALA A CA 1
ATOM 1060 C C . ALA A 1 126 ? -13.347 -6.624 0.549 1.00 72.12 126 ALA A C 1
ATOM 1062 O O . ALA A 1 126 ? -14.028 -5.729 1.027 1.00 72.12 126 ALA A O 1
ATOM 1063 N N . LEU A 1 127 ? -13.710 -7.302 -0.541 1.00 73.00 127 LEU A N 1
ATOM 1064 C CA . LEU A 1 127 ? -14.950 -7.073 -1.285 1.00 73.00 127 LEU A CA 1
ATOM 1065 C C . LEU A 1 127 ? -16.190 -7.439 -0.462 1.00 73.00 127 LEU A C 1
ATOM 1067 O O . LEU A 1 127 ? -17.216 -6.774 -0.567 1.00 73.00 127 LEU A O 1
ATOM 1071 N N . ALA A 1 128 ? -16.118 -8.485 0.365 1.00 69.44 128 ALA A N 1
ATOM 1072 C CA . ALA A 1 128 ? -17.184 -8.822 1.304 1.00 69.44 128 ALA A CA 1
ATOM 1073 C C . ALA A 1 128 ? -17.360 -7.717 2.354 1.00 69.44 128 ALA A C 1
ATOM 1075 O O . ALA A 1 128 ? -18.479 -7.266 2.573 1.00 69.44 128 ALA A O 1
ATOM 1076 N N . LEU A 1 129 ? -16.259 -7.219 2.926 1.00 63.50 129 LEU A N 1
ATOM 1077 C CA . LEU A 1 129 ? -16.278 -6.077 3.843 1.00 63.50 129 LEU A CA 1
ATOM 1078 C C . LEU A 1 129 ? -16.755 -4.788 3.159 1.00 63.50 129 LEU A C 1
ATOM 1080 O O . LEU A 1 129 ? -17.436 -3.988 3.790 1.00 63.50 129 LEU A O 1
ATOM 1084 N N . GLU A 1 130 ? -16.430 -4.582 1.881 1.00 61.00 130 GLU A N 1
ATOM 1085 C CA . GLU A 1 130 ? -16.919 -3.454 1.083 1.00 61.00 130 GLU A CA 1
ATOM 1086 C C . GLU A 1 130 ? -18.429 -3.544 0.867 1.00 61.00 130 GLU A C 1
ATOM 1088 O O . GLU A 1 130 ? -19.129 -2.568 1.109 1.00 61.00 130 GLU A O 1
ATOM 1093 N N . LYS A 1 131 ? -18.957 -4.721 0.517 1.00 58.41 131 LYS A N 1
ATOM 1094 C CA . LYS A 1 131 ? -20.407 -4.960 0.429 1.00 58.41 131 LYS A CA 1
ATOM 1095 C C . LYS A 1 131 ? -21.110 -4.820 1.781 1.00 58.41 131 LYS A C 1
ATOM 1097 O O . LYS A 1 131 ? -22.235 -4.332 1.842 1.00 58.41 131 LYS A O 1
ATOM 1102 N N . GLU A 1 132 ? -20.473 -5.229 2.876 1.00 53.16 132 GLU A N 1
ATOM 1103 C CA . GLU A 1 132 ? -20.974 -4.991 4.237 1.00 53.16 132 GLU A CA 1
ATOM 1104 C C . GLU A 1 132 ? -20.899 -3.509 4.638 1.00 53.16 132 GLU A C 1
ATOM 1106 O O . GLU A 1 132 ? -21.717 -3.046 5.432 1.00 53.16 132 GLU A O 1
ATOM 1111 N N . ALA A 1 133 ? -19.932 -2.746 4.120 1.00 52.28 133 ALA A N 1
ATOM 1112 C CA . ALA A 1 133 ? -19.845 -1.290 4.275 1.00 52.28 133 ALA A CA 1
ATOM 1113 C C . ALA A 1 133 ? -20.849 -0.548 3.388 1.00 52.28 133 ALA A C 1
ATOM 1115 O O . ALA A 1 133 ? -21.346 0.500 3.781 1.00 52.28 133 ALA A O 1
ATOM 1116 N N . GLU A 1 134 ? -21.207 -1.110 2.236 1.00 50.91 134 GLU A N 1
ATOM 1117 C CA . GLU A 1 134 ? -22.292 -0.611 1.391 1.00 50.91 134 GLU A CA 1
ATOM 1118 C C . GLU A 1 134 ? -23.668 -0.800 2.041 1.00 50.91 134 GLU A C 1
ATOM 1120 O O . GLU A 1 134 ? -24.553 0.027 1.842 1.00 50.91 134 GLU A O 1
ATOM 1125 N N . ASN A 1 135 ? -23.844 -1.859 2.840 1.00 46.91 135 ASN A N 1
ATOM 1126 C CA . ASN A 1 135 ? -25.122 -2.191 3.477 1.00 46.91 135 ASN A CA 1
ATOM 1127 C C . ASN A 1 135 ? -25.330 -1.574 4.871 1.00 46.91 135 ASN A C 1
ATOM 1129 O O . ASN A 1 135 ? -26.456 -1.585 5.364 1.00 46.91 135 ASN A O 1
ATOM 1133 N N . ILE A 1 136 ? -24.288 -1.050 5.524 1.00 54.12 136 ILE A N 1
ATOM 1134 C CA . ILE A 1 136 ? -24.397 -0.430 6.851 1.00 54.12 136 ILE A CA 1
ATOM 1135 C C . ILE A 1 136 ? -23.605 0.876 6.849 1.00 54.12 136 ILE A C 1
ATOM 1137 O O . ILE A 1 136 ? -22.380 0.859 6.736 1.00 54.12 136 ILE A O 1
ATOM 1141 N N . ASP A 1 137 ? -24.304 2.002 7.016 1.00 73.06 137 ASP A N 1
ATOM 1142 C CA . ASP A 1 137 ? -23.679 3.312 7.204 1.00 73.06 137 ASP A CA 1
ATOM 1143 C C . ASP A 1 137 ? -22.786 3.256 8.451 1.00 73.06 137 ASP A C 1
ATOM 1145 O O . ASP A 1 137 ? -23.268 3.235 9.584 1.00 73.06 137 ASP A O 1
ATOM 1149 N N . PHE A 1 138 ? -21.467 3.196 8.258 1.00 80.56 138 PHE A N 1
ATOM 1150 C CA . PHE A 1 138 ? -20.510 3.123 9.363 1.00 80.56 138 PHE A CA 1
ATOM 1151 C C . PHE A 1 138 ? -20.658 4.316 10.319 1.00 80.56 138 PHE A C 1
ATOM 1153 O O . PHE A 1 138 ? -20.407 4.181 11.516 1.00 80.56 138 PHE A O 1
ATOM 1160 N N . ARG A 1 139 ? -21.155 5.468 9.840 1.00 81.31 139 ARG A N 1
ATOM 1161 C CA . ARG A 1 139 ? -21.503 6.591 10.721 1.00 81.31 139 ARG A CA 1
ATOM 1162 C C . ARG A 1 139 ? -22.638 6.235 11.674 1.00 81.31 139 ARG A C 1
ATOM 1164 O O . ARG A 1 139 ? -22.573 6.620 12.836 1.00 81.31 139 ARG A O 1
ATOM 1171 N N . ALA A 1 140 ? -23.639 5.480 11.224 1.00 81.94 140 ALA A N 1
ATOM 1172 C CA . ALA A 1 140 ? -24.716 5.001 12.084 1.00 81.94 140 ALA A CA 1
ATOM 1173 C C . ALA A 1 140 ? -24.193 4.031 13.157 1.00 81.94 140 ALA A C 1
ATOM 1175 O O . ALA A 1 140 ? -24.576 4.152 14.316 1.00 81.94 140 ALA A O 1
ATOM 1176 N N . GLU A 1 141 ? -23.259 3.133 12.823 1.00 85.75 141 GLU A N 1
ATOM 1177 C CA . GLU A 1 141 ? -22.607 2.269 13.827 1.00 85.75 141 GLU A CA 1
ATOM 1178 C C . GLU A 1 141 ? -21.836 3.076 14.873 1.00 85.75 141 GLU A C 1
ATOM 1180 O O . GLU A 1 141 ? -21.945 2.817 16.071 1.00 85.75 141 GLU A O 1
ATOM 1185 N N . LEU A 1 142 ? -21.074 4.077 14.433 1.00 88.75 142 LEU A N 1
ATOM 1186 C CA . LEU A 1 142 ? -20.343 4.972 15.324 1.00 88.75 142 LEU A CA 1
ATOM 1187 C C . LEU A 1 142 ? -21.284 5.764 16.243 1.00 88.75 142 LEU A C 1
ATOM 1189 O O . LEU A 1 142 ? -20.986 5.927 17.427 1.00 88.75 142 LEU A O 1
ATOM 1193 N N . LEU A 1 143 ? -22.435 6.210 15.733 1.00 87.31 143 LEU A N 1
ATOM 1194 C CA . LEU A 1 143 ? -23.470 6.856 16.544 1.00 87.31 143 LEU A CA 1
ATOM 1195 C C . LEU A 1 143 ? -24.052 5.902 17.595 1.00 87.31 143 LEU A C 1
ATOM 1197 O O . LEU A 1 143 ? -24.182 6.302 18.748 1.00 87.31 143 LEU A O 1
ATOM 1201 N N . LEU A 1 144 ? -24.305 4.637 17.247 1.00 88.50 144 LEU A N 1
ATOM 1202 C CA . LEU A 1 144 ? -24.748 3.629 18.219 1.00 88.50 144 LEU A CA 1
ATOM 1203 C C . LEU A 1 144 ? -23.703 3.391 19.317 1.00 88.50 144 LEU A C 1
ATOM 1205 O O . LEU A 1 144 ? -24.053 3.275 20.488 1.00 88.50 144 LEU A O 1
ATOM 1209 N N . TRP A 1 145 ? -22.414 3.337 18.972 1.00 91.44 145 TRP A N 1
ATOM 1210 C CA . TRP A 1 145 ? -21.350 3.210 19.975 1.00 91.44 145 TRP A CA 1
ATOM 1211 C C . TRP A 1 145 ? -21.245 4.434 20.882 1.00 91.44 145 TRP A C 1
ATOM 1213 O O . TRP A 1 145 ? -21.023 4.290 22.082 1.00 91.44 145 TRP A O 1
ATOM 1223 N N . LYS A 1 146 ? -21.445 5.632 20.327 1.00 90.38 146 LYS A N 1
ATOM 1224 C CA . LYS A 1 146 ? -21.461 6.889 21.084 1.00 90.38 146 LYS A CA 1
ATOM 1225 C C . LYS A 1 146 ? -22.586 6.935 22.125 1.00 90.38 146 LYS A C 1
ATOM 1227 O O . LYS A 1 146 ? -22.420 7.601 23.144 1.00 90.38 146 LYS A O 1
ATOM 1232 N N . GLU A 1 147 ? -23.711 6.271 21.867 1.00 89.12 147 GLU A N 1
ATOM 1233 C CA . GLU A 1 147 ? -24.816 6.145 22.826 1.00 89.12 147 GLU A CA 1
ATOM 1234 C C . GLU A 1 147 ? -24.540 5.114 23.928 1.00 89.12 147 GLU A C 1
ATOM 1236 O O . GLU A 1 147 ? -25.049 5.270 25.033 1.00 89.12 147 GLU A O 1
ATOM 1241 N N . LYS A 1 148 ? -23.741 4.078 23.641 1.00 89.25 148 LYS A N 1
ATOM 1242 C CA . LYS A 1 148 ? -23.462 2.973 24.575 1.00 89.25 148 LYS A CA 1
ATOM 1243 C C . LYS A 1 148 ? -22.325 3.244 25.554 1.00 89.25 148 LYS A C 1
ATOM 1245 O O . LYS A 1 148 ? -22.428 2.867 26.712 1.00 89.25 148 LYS A O 1
ATOM 1250 N N . ILE A 1 149 ? -21.246 3.849 25.071 1.00 89.44 149 ILE A N 1
ATOM 1251 C CA . ILE A 1 149 ? -20.025 4.081 25.850 1.00 89.44 149 ILE A CA 1
ATOM 1252 C C . ILE A 1 149 ? -20.150 5.420 26.558 1.00 89.44 149 ILE A C 1
ATOM 1254 O O . ILE A 1 149 ? -20.478 6.397 25.890 1.00 89.44 149 ILE A O 1
ATOM 1258 N N . ASP A 1 150 ? -19.838 5.518 27.851 1.00 88.50 150 ASP A N 1
ATOM 1259 C CA . ASP A 1 150 ? -19.987 6.777 28.595 1.00 88.50 150 ASP A CA 1
ATOM 1260 C C . ASP A 1 150 ? -18.755 7.685 28.535 1.00 88.50 150 ASP A C 1
ATOM 1262 O O . ASP A 1 150 ? -18.885 8.915 28.591 1.00 88.50 150 ASP A O 1
ATOM 1266 N N . GLU A 1 151 ? -17.580 7.099 28.319 1.00 91.12 151 GLU A N 1
ATOM 1267 C CA . GLU A 1 151 ? -16.291 7.789 28.270 1.00 91.12 151 GLU A CA 1
ATOM 1268 C C . GLU A 1 151 ? -16.251 8.952 27.260 1.00 91.12 151 GLU A C 1
ATOM 1270 O O . GLU A 1 151 ? -16.334 8.781 26.036 1.00 91.12 151 GLU A O 1
ATOM 1275 N N . VAL A 1 152 ? -16.031 10.163 27.782 1.00 91.44 152 VAL A N 1
ATOM 1276 C CA . VAL A 1 152 ? -16.020 11.415 27.006 1.00 91.44 152 VAL A CA 1
ATOM 1277 C C . VAL A 1 152 ? -14.934 11.403 25.933 1.00 91.44 152 VAL A C 1
ATOM 1279 O O . VAL A 1 152 ? -15.168 11.860 24.811 1.00 91.44 152 VAL A O 1
ATOM 1282 N N . SER A 1 153 ? -13.764 10.847 26.251 1.00 90.38 153 SER A N 1
ATOM 1283 C CA . SER A 1 153 ? -12.632 10.772 25.322 1.00 90.38 153 SER A CA 1
ATOM 1284 C C . SER A 1 153 ? -12.981 9.959 24.071 1.00 90.38 153 SER A C 1
ATOM 1286 O O . SER A 1 153 ? -12.651 10.351 22.952 1.00 90.38 153 SER A O 1
ATOM 1288 N N . ILE A 1 154 ? -13.726 8.862 24.240 1.00 91.12 154 ILE A N 1
ATOM 1289 C CA . ILE A 1 154 ? -14.185 8.023 23.128 1.00 91.12 154 ILE A CA 1
ATOM 1290 C C . ILE A 1 154 ? -15.264 8.735 22.324 1.00 91.12 154 ILE A C 1
ATOM 1292 O O . ILE A 1 154 ? -15.164 8.783 21.099 1.00 91.12 154 ILE A O 1
ATOM 1296 N N . LYS A 1 155 ? -16.254 9.351 22.984 1.00 92.69 155 LYS A N 1
ATOM 1297 C CA . LYS A 1 155 ? -17.302 10.127 22.294 1.00 92.69 155 LYS A CA 1
ATOM 1298 C C . LYS A 1 155 ? -16.706 11.238 21.427 1.00 92.69 155 LYS A C 1
ATOM 1300 O O . LYS A 1 155 ? -17.184 11.467 20.315 1.00 92.69 155 LYS A O 1
ATOM 1305 N N . LYS A 1 156 ? -15.660 11.914 21.916 1.00 92.88 156 LYS A N 1
ATOM 1306 C CA . LYS A 1 156 ? -14.925 12.932 21.156 1.00 92.88 156 LYS A CA 1
ATOM 1307 C C . LYS A 1 156 ? -14.261 12.328 19.916 1.00 92.88 156 LYS A C 1
ATOM 1309 O O . LYS A 1 156 ? -14.549 12.789 18.815 1.00 92.88 156 LYS A O 1
ATOM 1314 N N . ASN A 1 157 ? -13.470 11.267 20.084 1.00 91.62 157 ASN A N 1
ATOM 1315 C CA . ASN A 1 157 ? -12.803 10.589 18.968 1.00 91.62 157 ASN A CA 1
ATOM 1316 C C . ASN A 1 157 ? -13.809 10.077 17.922 1.00 91.62 157 ASN A C 1
ATOM 1318 O O . ASN A 1 157 ? -13.581 10.214 16.725 1.00 91.62 157 ASN A O 1
ATOM 1322 N N . ILE A 1 158 ? -14.951 9.535 18.357 1.00 91.75 158 ILE A N 1
ATOM 1323 C CA . ILE A 1 158 ? -16.028 9.102 17.459 1.00 91.75 158 ILE A CA 1
ATOM 1324 C C . ILE A 1 158 ? -16.562 10.275 16.624 1.00 91.75 158 ILE A C 1
ATOM 1326 O O . ILE A 1 158 ? -16.700 10.140 15.409 1.00 91.75 158 ILE A O 1
ATOM 1330 N N . ASN A 1 159 ? -16.858 11.422 17.244 1.00 91.69 159 ASN A N 1
ATOM 1331 C CA . ASN A 1 159 ? -17.365 12.590 16.515 1.00 91.69 159 ASN A CA 1
ATOM 1332 C C . ASN A 1 159 ? -16.371 13.069 15.456 1.00 91.69 159 ASN A C 1
ATOM 1334 O O . ASN A 1 159 ? -16.768 13.364 14.331 1.00 91.69 159 ASN A O 1
ATOM 1338 N N . GLU A 1 160 ? -15.090 13.137 15.810 1.00 92.06 160 GLU A N 1
ATOM 1339 C CA . GLU A 1 160 ? -14.046 13.567 14.884 1.00 92.06 160 GLU A CA 1
ATOM 1340 C C . GLU A 1 160 ? -13.881 12.562 13.728 1.00 92.06 160 GLU A C 1
ATOM 1342 O O . GLU A 1 160 ? -13.840 12.979 12.572 1.00 92.06 160 GLU A O 1
ATOM 1347 N N . ILE A 1 161 ? -13.929 11.247 13.992 1.00 90.19 161 ILE A N 1
ATOM 1348 C CA . ILE A 1 161 ? -13.950 10.213 12.938 1.00 90.19 161 ILE A CA 1
ATOM 1349 C C . ILE A 1 161 ? -15.155 10.401 12.005 1.00 90.19 161 ILE A C 1
ATOM 1351 O O . ILE A 1 161 ? -14.992 10.354 10.789 1.00 90.19 161 ILE A O 1
ATOM 1355 N N . ILE A 1 162 ? -16.359 10.652 12.534 1.00 89.38 162 ILE A N 1
ATOM 1356 C CA . ILE A 1 162 ? -17.561 10.887 11.711 1.00 89.38 162 ILE A CA 1
ATOM 1357 C C . ILE A 1 162 ? -17.374 12.104 10.792 1.00 89.38 162 ILE A C 1
ATOM 1359 O O . ILE A 1 162 ? -17.746 12.051 9.615 1.00 89.38 162 ILE A O 1
ATOM 1363 N N . VAL A 1 163 ? -16.796 13.193 11.309 1.00 89.38 163 VAL A N 1
ATOM 1364 C CA . VAL A 1 163 ? -16.505 14.402 10.522 1.00 89.38 163 VAL A CA 1
ATOM 1365 C C . VAL A 1 163 ? -15.494 14.100 9.417 1.00 89.38 163 VAL A C 1
ATOM 1367 O O . VAL A 1 163 ? -15.739 14.464 8.267 1.00 89.38 163 VAL A O 1
ATOM 1370 N N . LEU A 1 164 ? -14.408 13.390 9.734 1.00 89.19 164 LEU A N 1
ATOM 1371 C CA . LEU A 1 164 ? -13.385 13.004 8.758 1.00 89.19 164 LEU A CA 1
ATOM 1372 C C . LEU A 1 164 ? -13.964 12.108 7.660 1.00 89.19 164 LEU A C 1
ATOM 1374 O O . LEU A 1 164 ? -13.721 12.354 6.483 1.00 89.19 164 LEU A O 1
ATOM 1378 N N . ILE A 1 165 ? -14.795 11.124 8.013 1.00 87.56 165 ILE A N 1
ATOM 1379 C CA . ILE A 1 165 ? -15.481 10.269 7.033 1.00 87.56 165 ILE A CA 1
ATOM 1380 C C . ILE A 1 165 ? -16.320 11.112 6.076 1.00 87.56 165 ILE A C 1
ATOM 1382 O O . ILE A 1 165 ? -16.236 10.924 4.865 1.00 87.56 165 ILE A O 1
ATOM 1386 N N . LYS A 1 166 ? -17.104 12.065 6.598 1.00 86.12 166 LYS A N 1
ATOM 1387 C CA . LYS A 1 166 ? -17.913 12.955 5.759 1.00 86.12 166 LYS A CA 1
ATOM 1388 C C . LYS A 1 166 ? -17.041 13.770 4.800 1.00 86.12 166 LYS A C 1
ATOM 1390 O O . LYS A 1 166 ? -17.343 13.822 3.617 1.00 86.12 166 LYS A O 1
ATOM 1395 N N . GLN A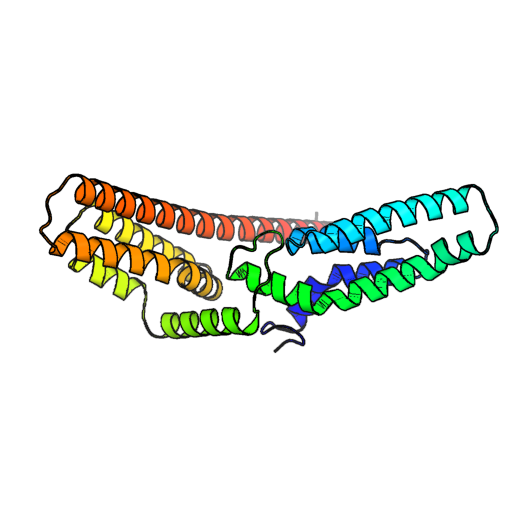 1 167 ? -15.944 14.350 5.286 1.00 86.44 167 GLN A N 1
ATOM 1396 C CA . GLN A 1 167 ? -15.018 15.121 4.449 1.00 86.44 167 GLN A CA 1
ATOM 1397 C C . GLN A 1 167 ? -14.372 14.270 3.347 1.00 86.44 167 GLN A C 1
ATOM 1399 O O . GLN A 1 167 ? -14.225 14.736 2.219 1.00 86.44 167 GLN A O 1
ATOM 1404 N N . ILE A 1 168 ? -14.014 13.020 3.654 1.00 84.81 168 ILE A N 1
ATOM 1405 C CA . ILE A 1 168 ? -13.448 12.077 2.681 1.00 84.81 168 ILE A CA 1
ATOM 1406 C C . ILE A 1 168 ? -14.508 11.669 1.643 1.00 84.81 168 ILE A C 1
ATOM 1408 O O . ILE A 1 168 ? -14.209 11.645 0.452 1.00 84.81 168 ILE A O 1
ATOM 1412 N N . GLU A 1 169 ? -15.747 11.387 2.062 1.00 83.56 169 GLU A N 1
ATOM 1413 C CA . GLU A 1 169 ? -16.862 11.069 1.153 1.00 83.56 169 GLU A CA 1
ATOM 1414 C C . GLU A 1 169 ? -17.231 12.224 0.222 1.00 83.56 169 GLU A C 1
ATOM 1416 O O . GLU A 1 169 ? -17.484 11.987 -0.961 1.00 83.56 169 GLU A O 1
ATOM 1421 N N . ASP A 1 170 ? -17.268 13.450 0.752 1.00 82.81 170 ASP A N 1
ATOM 1422 C CA . ASP A 1 170 ? -17.557 14.662 -0.019 1.00 82.81 170 ASP A CA 1
ATOM 1423 C C . ASP A 1 170 ? -16.479 14.900 -1.091 1.00 82.81 170 ASP A C 1
ATOM 1425 O O . ASP A 1 170 ? -16.776 15.454 -2.151 1.00 82.81 170 ASP A O 1
ATOM 1429 N N . LYS A 1 171 ? -15.240 14.449 -0.843 1.00 81.31 171 LYS A N 1
ATOM 1430 C CA . LYS A 1 171 ? -14.127 14.533 -1.796 1.00 81.31 171 LYS A CA 1
ATOM 1431 C C . LYS A 1 171 ? -14.131 13.422 -2.841 1.00 81.31 171 LYS A C 1
ATOM 1433 O O . LYS A 1 171 ? -14.145 13.717 -4.032 1.00 81.31 171 LYS A O 1
ATOM 1438 N N . ASP A 1 172 ? -14.102 12.161 -2.420 1.00 77.25 172 ASP A N 1
ATOM 1439 C CA . ASP A 1 172 ? -14.130 11.013 -3.328 1.00 77.25 172 ASP A CA 1
ATOM 1440 C C . ASP A 1 172 ? -14.858 9.836 -2.674 1.00 77.25 172 ASP A C 1
ATOM 1442 O O . ASP A 1 172 ? -14.332 9.124 -1.812 1.00 77.25 172 ASP A O 1
ATOM 1446 N N . LYS A 1 173 ? -16.085 9.586 -3.141 1.00 76.75 173 LYS A N 1
ATOM 1447 C CA . LYS A 1 173 ? -16.925 8.484 -2.656 1.00 76.75 173 LYS A CA 1
ATOM 1448 C C . LYS A 1 173 ? -16.279 7.112 -2.838 1.00 76.75 173 LYS A C 1
ATOM 1450 O O . LYS A 1 173 ? -16.520 6.225 -2.024 1.00 76.75 173 LYS A O 1
ATOM 1455 N N . SER A 1 174 ? -15.500 6.906 -3.898 1.00 72.31 174 SER A N 1
ATOM 1456 C CA . SER A 1 174 ? -14.879 5.612 -4.188 1.00 72.31 174 SER A CA 1
ATOM 1457 C C . SER A 1 174 ? -13.693 5.341 -3.266 1.00 72.31 174 SER A C 1
ATOM 1459 O O . SER A 1 174 ? -13.589 4.257 -2.691 1.00 72.31 174 SER A O 1
ATOM 1461 N N . VAL A 1 175 ? -12.846 6.348 -3.041 1.00 72.62 175 VAL A N 1
ATOM 1462 C CA . VAL A 1 175 ? -11.703 6.231 -2.128 1.00 72.62 175 VAL A CA 1
ATOM 1463 C C . VAL A 1 175 ? -12.171 6.169 -0.677 1.00 72.62 175 VAL A C 1
ATOM 1465 O O . VAL A 1 175 ? -11.625 5.385 0.102 1.00 72.62 175 VAL A O 1
ATOM 1468 N N . SER A 1 176 ? -13.236 6.898 -0.331 1.00 78.62 176 SER A N 1
ATOM 1469 C CA . SER A 1 176 ? -13.863 6.811 0.989 1.00 78.62 176 SER A CA 1
ATOM 1470 C C . SER A 1 176 ? -14.240 5.378 1.356 1.00 78.62 176 SER A C 1
ATOM 1472 O O . SER A 1 176 ? -13.857 4.902 2.423 1.00 78.62 176 SER A O 1
ATOM 1474 N N . LYS A 1 177 ? -14.890 4.635 0.450 1.00 73.81 177 LYS A N 1
ATOM 1475 C CA . LYS A 1 177 ? -15.249 3.225 0.688 1.00 73.81 177 LYS A CA 1
ATOM 1476 C C . LYS A 1 177 ? -14.032 2.370 1.045 1.00 73.81 177 LYS A C 1
ATOM 1478 O O . LYS A 1 177 ? -14.084 1.592 1.994 1.00 73.81 177 LYS A O 1
ATOM 1483 N N . ILE A 1 178 ? -12.919 2.547 0.335 1.00 77.44 178 ILE A N 1
ATOM 1484 C CA . ILE A 1 178 ? -11.680 1.792 0.576 1.00 77.44 178 ILE A CA 1
ATOM 1485 C C . ILE A 1 178 ? -11.090 2.132 1.951 1.00 77.44 178 ILE A C 1
ATOM 1487 O O . ILE A 1 178 ? -10.698 1.232 2.700 1.00 77.44 178 ILE A O 1
ATOM 1491 N N . ILE A 1 179 ? -11.042 3.421 2.297 1.00 80.00 179 ILE A N 1
ATOM 1492 C CA . ILE A 1 179 ? -10.551 3.893 3.599 1.00 80.00 179 ILE A CA 1
ATOM 1493 C C . ILE A 1 179 ? -11.435 3.336 4.723 1.00 80.00 179 ILE A C 1
ATOM 1495 O O . ILE A 1 179 ? -10.929 2.783 5.703 1.00 80.00 179 ILE A O 1
ATOM 1499 N N . LEU A 1 180 ? -12.756 3.402 4.559 1.00 82.75 180 LEU A N 1
ATOM 1500 C CA . LEU A 1 180 ? -13.724 2.866 5.510 1.00 82.75 180 LEU A CA 1
ATOM 1501 C C . LEU A 1 180 ? -13.520 1.369 5.750 1.00 82.75 180 LEU A C 1
ATOM 1503 O O . LEU A 1 180 ? -13.410 0.951 6.901 1.00 82.75 180 LEU A O 1
ATOM 1507 N N . VAL A 1 181 ? -13.390 0.567 4.691 1.00 78.38 181 VAL A N 1
ATOM 1508 C CA . VAL A 1 181 ? -13.128 -0.880 4.801 1.00 78.38 181 VAL A CA 1
ATOM 1509 C C . VAL A 1 181 ? -11.841 -1.163 5.578 1.00 78.38 181 VAL A C 1
ATOM 1511 O O . VAL A 1 181 ? -11.808 -2.080 6.401 1.00 78.38 181 VAL A O 1
ATOM 1514 N N . ARG A 1 182 ? -10.790 -0.362 5.366 1.00 81.56 182 ARG A N 1
ATOM 1515 C CA . ARG A 1 182 ? -9.488 -0.542 6.025 1.00 81.56 182 ARG A CA 1
ATOM 1516 C C . ARG A 1 182 ? -9.552 -0.321 7.537 1.00 81.56 182 ARG A C 1
ATOM 1518 O O . ARG A 1 182 ? -8.882 -1.035 8.283 1.00 81.56 182 ARG A O 1
ATOM 1525 N N . HIS A 1 183 ? -10.326 0.662 7.993 1.00 85.06 183 HIS A N 1
ATOM 1526 C CA . HIS A 1 183 ? -10.314 1.089 9.396 1.00 85.06 183 HIS A CA 1
ATOM 1527 C C . HIS A 1 183 ? -11.520 0.607 10.216 1.00 85.06 183 HIS A C 1
ATOM 1529 O O . HIS A 1 183 ? -11.393 0.448 11.434 1.00 85.06 183 HIS A O 1
ATOM 1535 N N . ARG A 1 184 ? -12.663 0.313 9.578 1.00 85.50 184 ARG A N 1
ATOM 1536 C CA . ARG A 1 184 ? -13.923 -0.059 10.247 1.00 85.50 184 ARG A CA 1
ATOM 1537 C C . ARG A 1 184 ? -13.774 -1.239 11.197 1.00 85.50 184 ARG A C 1
ATOM 1539 O O . ARG A 1 184 ? -14.185 -1.138 12.350 1.00 85.50 184 ARG A O 1
ATOM 1546 N N . SER A 1 185 ? -13.167 -2.344 10.755 1.00 82.50 185 SER A N 1
ATOM 1547 C CA . SER A 1 185 ? -13.047 -3.550 11.592 1.00 82.50 185 SER A CA 1
ATOM 1548 C C . SER A 1 185 ? -12.238 -3.298 12.861 1.00 82.50 185 SER A C 1
ATOM 1550 O O . SER A 1 185 ? -12.578 -3.805 13.926 1.00 82.50 185 SER A O 1
ATOM 1552 N N . THR A 1 186 ? -11.174 -2.503 12.746 1.00 84.69 186 THR A N 1
ATOM 1553 C CA . THR A 1 186 ? -10.289 -2.176 13.866 1.00 84.69 186 THR A CA 1
ATOM 1554 C C . THR A 1 186 ? -10.998 -1.264 14.856 1.00 84.69 186 THR A C 1
ATOM 1556 O O . THR A 1 186 ? -10.987 -1.546 16.050 1.00 84.69 186 THR A O 1
ATOM 1559 N N . ILE A 1 187 ? -11.678 -0.222 14.370 1.00 89.69 187 ILE A N 1
ATOM 1560 C CA . ILE A 1 187 ? -12.432 0.703 15.223 1.00 89.69 187 ILE A CA 1
ATOM 1561 C C . ILE A 1 187 ? -13.568 -0.027 15.942 1.00 89.69 187 ILE A C 1
ATOM 1563 O O . ILE A 1 187 ? -13.674 0.075 17.160 1.00 89.69 187 ILE A O 1
ATOM 1567 N N . ASN A 1 188 ? -14.361 -0.828 15.226 1.00 87.94 188 ASN A N 1
ATOM 1568 C CA . ASN A 1 188 ? -15.443 -1.599 15.839 1.00 87.94 188 ASN A CA 1
ATOM 1569 C C . ASN A 1 188 ? -14.922 -2.598 16.881 1.00 87.94 188 ASN A C 1
ATOM 1571 O O . ASN A 1 188 ? -15.541 -2.761 17.929 1.00 87.94 188 ASN A O 1
ATOM 1575 N N . ALA A 1 189 ? -13.776 -3.242 16.636 1.00 85.25 189 ALA A N 1
ATOM 1576 C CA . ALA A 1 189 ? -13.161 -4.131 17.618 1.00 85.25 189 ALA A CA 1
ATOM 1577 C C . ALA A 1 189 ? -12.714 -3.381 18.883 1.00 85.25 189 ALA A C 1
ATOM 1579 O O . ALA A 1 189 ? -12.945 -3.871 19.987 1.00 85.25 189 ALA A O 1
ATOM 1580 N N . VAL A 1 190 ? -12.114 -2.196 18.732 1.00 91.19 190 VAL A N 1
ATOM 1581 C CA . VAL A 1 190 ? -11.682 -1.351 19.858 1.00 91.19 190 VAL A CA 1
ATOM 1582 C C . VAL A 1 190 ? -12.879 -0.865 20.673 1.00 91.19 190 VAL A C 1
ATOM 1584 O O . VAL A 1 190 ? -12.868 -1.002 21.893 1.00 91.19 190 VAL A O 1
ATOM 1587 N N . LEU A 1 191 ? -13.917 -0.344 20.013 1.00 91.88 191 LEU A N 1
ATOM 1588 C CA . LEU A 1 191 ? -15.127 0.155 20.676 1.00 91.88 191 LEU A CA 1
ATOM 1589 C C . LEU A 1 191 ? -15.863 -0.964 21.412 1.00 91.88 191 LEU A C 1
ATOM 1591 O O . LEU A 1 191 ? -16.216 -0.794 22.575 1.00 91.88 191 LEU A O 1
ATOM 1595 N N . LYS A 1 192 ? -16.000 -2.137 20.785 1.00 90.94 192 LYS A N 1
ATOM 1596 C CA . LYS A 1 192 ? -16.595 -3.310 21.429 1.00 90.94 192 LYS A CA 1
ATOM 1597 C C . LYS A 1 192 ? -15.812 -3.754 22.665 1.00 90.94 192 LYS A C 1
ATOM 1599 O O . LYS A 1 192 ? -16.406 -3.968 23.710 1.00 90.94 192 LYS A O 1
ATOM 1604 N N . GLN A 1 193 ? -14.486 -3.873 22.566 1.00 90.12 193 GLN A N 1
ATOM 1605 C CA . GLN A 1 193 ? -13.660 -4.254 23.718 1.00 90.12 193 GLN A CA 1
ATOM 1606 C C . GLN A 1 193 ? -13.733 -3.224 24.845 1.00 90.12 193 GLN A C 1
ATOM 1608 O O . GLN A 1 193 ? -13.659 -3.591 26.016 1.00 90.12 193 GLN A O 1
ATOM 1613 N N . TYR A 1 194 ? -13.864 -1.941 24.504 1.00 92.69 194 TYR A N 1
ATOM 1614 C CA . TYR A 1 194 ? -14.030 -0.901 25.505 1.00 92.69 194 TYR A CA 1
ATOM 1615 C C . TYR A 1 194 ? -15.371 -1.036 26.229 1.00 92.69 194 TYR A C 1
ATOM 1617 O O . TYR A 1 194 ? -15.381 -1.072 27.456 1.00 92.69 194 TYR A O 1
ATOM 1625 N N . ASP A 1 195 ? -16.465 -1.175 25.478 1.00 91.25 195 ASP A N 1
ATOM 1626 C CA . ASP A 1 195 ? -17.818 -1.394 26.005 1.00 91.25 195 ASP A CA 1
ATOM 1627 C C . ASP A 1 195 ? -17.881 -2.654 26.887 1.00 91.25 195 ASP A C 1
ATOM 1629 O O . ASP A 1 195 ? -18.400 -2.615 28.001 1.00 91.25 195 ASP A O 1
ATOM 1633 N N . ASP A 1 196 ? -17.252 -3.757 26.466 1.00 88.69 196 ASP A N 1
ATOM 1634 C CA . ASP A 1 196 ? -17.157 -4.986 27.266 1.00 88.69 196 ASP A CA 1
ATOM 1635 C C . ASP A 1 196 ? -16.436 -4.732 28.610 1.00 88.69 196 ASP A C 1
ATOM 1637 O O . ASP A 1 196 ? -16.882 -5.189 29.666 1.00 88.69 196 ASP A O 1
ATOM 1641 N N . LEU A 1 197 ? -15.332 -3.973 28.605 1.00 89.12 197 LEU A N 1
ATOM 1642 C CA . LEU A 1 197 ? -14.594 -3.617 29.825 1.00 89.12 197 LEU A CA 1
ATOM 1643 C C . LEU A 1 197 ? -15.349 -2.614 30.702 1.00 89.12 197 LEU A C 1
ATOM 1645 O O . LEU A 1 197 ? -15.221 -2.657 31.927 1.00 89.12 197 LEU A O 1
ATOM 1649 N N . GLU A 1 198 ? -16.111 -1.702 30.110 1.00 86.69 198 GLU A N 1
ATOM 1650 C CA . GLU A 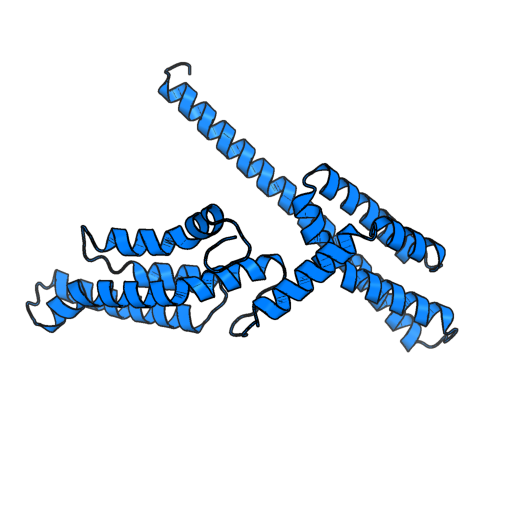1 198 ? -16.973 -0.757 30.818 1.00 86.69 198 GLU A CA 1
ATOM 1651 C C . GLU A 1 198 ? -18.110 -1.483 31.539 1.00 86.69 198 GLU A C 1
ATOM 1653 O O . GLU A 1 198 ? -18.254 -1.344 32.756 1.00 86.69 198 GLU A O 1
ATOM 1658 N N . ASN A 1 199 ? -18.799 -2.378 30.835 1.00 86.81 199 ASN A N 1
ATOM 1659 C CA . ASN A 1 199 ? -19.908 -3.166 31.369 1.00 86.81 199 ASN A CA 1
ATOM 1660 C C . ASN A 1 199 ? -19.471 -4.295 32.316 1.00 86.81 199 ASN A C 1
ATOM 1662 O O . ASN A 1 199 ? -20.281 -4.776 33.110 1.00 86.81 199 ASN A O 1
ATOM 1666 N N . SER A 1 200 ? -18.196 -4.703 32.290 1.00 85.12 200 SER A N 1
ATOM 1667 C CA . SER A 1 200 ? -17.665 -5.746 33.183 1.00 85.12 200 SER A CA 1
ATOM 1668 C C . SER A 1 200 ? -17.688 -5.373 34.673 1.00 85.12 200 SER A C 1
ATOM 1670 O O . SER A 1 200 ? -17.592 -6.263 35.518 1.00 85.12 200 SER A O 1
ATOM 1672 N N . LYS A 1 201 ? -17.794 -4.075 35.009 1.00 78.00 201 LYS A N 1
ATOM 1673 C CA . LYS A 1 201 ? -17.696 -3.527 36.382 1.00 78.00 201 LYS A CA 1
ATOM 1674 C C . LYS A 1 201 ? -16.421 -3.939 37.138 1.00 78.00 201 LYS A C 1
ATOM 1676 O O . LYS A 1 201 ? -16.369 -3.876 38.364 1.00 78.00 201 LYS A O 1
ATOM 1681 N N . LEU A 1 202 ? -15.385 -4.372 36.418 1.00 82.50 202 LEU A N 1
ATOM 1682 C CA . LEU A 1 202 ? -14.099 -4.741 36.997 1.00 82.50 202 LEU A CA 1
ATOM 1683 C C . LEU A 1 202 ? -13.248 -3.485 37.206 1.00 82.50 202 LEU A C 1
ATOM 1685 O O . LEU A 1 202 ? -12.760 -2.883 36.251 1.00 82.50 202 LEU A O 1
ATOM 1689 N N . GLU A 1 203 ? -13.019 -3.111 38.461 1.00 77.81 203 GLU A N 1
ATOM 1690 C CA . GLU A 1 203 ? -12.216 -1.938 38.825 1.00 77.81 203 GLU A CA 1
ATOM 1691 C C . GLU A 1 203 ? -10.829 -2.340 39.338 1.00 77.81 203 GLU A C 1
ATOM 1693 O O . GLU A 1 203 ? -10.484 -2.153 40.502 1.00 77.81 203 GLU A O 1
ATOM 1698 N N . ASN A 1 204 ? -10.005 -2.923 38.464 1.00 89.12 204 ASN A N 1
ATOM 1699 C CA . ASN A 1 204 ? -8.601 -3.194 38.777 1.00 89.12 204 ASN A CA 1
ATOM 1700 C C . ASN A 1 204 ? -7.654 -2.340 37.915 1.00 89.12 204 ASN A C 1
ATOM 1702 O O . ASN A 1 204 ? -8.016 -1.842 36.843 1.00 89.12 204 ASN A O 1
ATOM 1706 N N . ALA A 1 205 ? -6.416 -2.164 38.387 1.00 86.94 205 ALA A N 1
ATOM 1707 C CA . ALA A 1 205 ? -5.412 -1.345 37.703 1.00 86.94 205 ALA A CA 1
ATOM 1708 C C . ALA A 1 205 ? -5.132 -1.826 36.265 1.00 86.94 205 ALA A C 1
ATOM 1710 O O . ALA A 1 205 ? -4.879 -1.020 35.369 1.00 86.94 205 ALA A O 1
ATOM 1711 N N . THR A 1 206 ? -5.232 -3.135 36.022 1.00 86.12 206 THR A N 1
ATOM 1712 C CA . THR A 1 206 ? -5.042 -3.749 34.704 1.00 86.12 206 THR A CA 1
ATOM 1713 C C . THR A 1 206 ? -6.150 -3.364 33.722 1.00 86.12 206 THR A C 1
ATOM 1715 O O . THR A 1 206 ? -5.860 -3.050 32.567 1.00 86.12 206 THR A O 1
ATOM 1718 N N . VAL A 1 207 ? -7.407 -3.334 34.169 1.00 87.44 207 VAL A N 1
ATOM 1719 C CA . VAL A 1 207 ? -8.568 -2.914 33.373 1.00 87.44 207 VAL A CA 1
ATOM 1720 C C . VAL A 1 207 ? -8.467 -1.431 33.056 1.00 87.44 207 VAL A C 1
ATOM 1722 O O . VAL A 1 207 ? -8.632 -1.056 31.899 1.00 87.44 207 VAL A O 1
ATOM 1725 N N . LYS A 1 208 ? -8.102 -0.594 34.034 1.00 88.69 208 LYS A N 1
ATOM 1726 C CA . LYS A 1 208 ? -7.891 0.841 33.797 1.00 88.69 208 LYS A CA 1
ATOM 1727 C C . LYS A 1 208 ? -6.799 1.092 32.751 1.00 88.69 208 LYS A C 1
ATOM 1729 O O . LYS A 1 208 ? -7.037 1.801 31.778 1.00 88.69 208 LYS A O 1
ATOM 1734 N N . SER A 1 209 ? -5.648 0.428 32.884 1.00 89.94 209 SER A N 1
ATOM 1735 C CA . SER A 1 209 ? -4.569 0.512 31.889 1.00 89.94 209 SER A CA 1
ATOM 1736 C C . SER A 1 209 ? -5.006 0.006 30.507 1.00 89.94 209 SER A C 1
ATOM 1738 O O . SER A 1 209 ? -4.616 0.565 29.484 1.00 89.94 209 SER A O 1
ATOM 1740 N N . SER A 1 210 ? -5.836 -1.038 30.452 1.00 90.06 210 SER A N 1
ATOM 1741 C CA . SER A 1 210 ? -6.356 -1.573 29.188 1.00 90.06 210 SER A CA 1
ATOM 1742 C C . SER A 1 210 ? -7.332 -0.604 28.519 1.00 90.06 210 SER A C 1
ATOM 1744 O O . SER A 1 210 ? -7.208 -0.361 27.320 1.00 90.06 210 SER A O 1
ATOM 1746 N N . LYS A 1 211 ? -8.233 0.023 29.287 1.00 90.62 211 LYS A N 1
ATOM 1747 C CA . LYS A 1 211 ? -9.127 1.087 28.805 1.00 90.62 211 LYS A CA 1
ATOM 1748 C C . LYS A 1 211 ? -8.336 2.261 28.223 1.00 90.62 211 LYS A C 1
ATOM 1750 O O . LYS A 1 211 ? -8.617 2.684 27.107 1.00 90.62 211 LYS A O 1
ATOM 1755 N N . GLU A 1 212 ? -7.297 2.727 28.914 1.00 92.75 212 GLU A N 1
ATOM 1756 C CA . GLU A 1 212 ? -6.415 3.793 28.411 1.00 92.75 212 GLU A CA 1
ATOM 1757 C C . GLU A 1 212 ? -5.707 3.400 27.103 1.00 92.75 212 GLU A C 1
ATOM 1759 O O . GLU A 1 212 ? -5.637 4.195 26.165 1.00 92.75 212 GLU A O 1
ATOM 1764 N N . LYS A 1 213 ? -5.232 2.152 26.979 1.00 92.12 213 LYS A N 1
ATOM 1765 C CA . LYS A 1 213 ? -4.636 1.652 25.725 1.00 92.12 213 LYS A CA 1
ATOM 1766 C C . LYS A 1 213 ? -5.636 1.622 24.571 1.00 92.12 213 LYS A C 1
ATOM 1768 O O . LYS A 1 213 ? -5.260 1.949 23.444 1.00 92.12 213 LYS A O 1
ATOM 1773 N N . LEU A 1 214 ? -6.887 1.244 24.827 1.00 92.38 214 LEU A N 1
ATOM 1774 C CA . LEU A 1 214 ? -7.946 1.247 23.814 1.00 92.38 214 LEU A CA 1
ATOM 1775 C C . LEU A 1 214 ? -8.278 2.673 23.361 1.00 92.38 214 LEU A C 1
ATOM 1777 O O . LEU A 1 214 ? -8.354 2.914 22.157 1.00 92.38 214 LEU A O 1
ATOM 1781 N N . ILE A 1 215 ? -8.361 3.630 24.293 1.00 92.12 215 ILE A N 1
ATOM 1782 C CA . ILE A 1 215 ? -8.527 5.059 23.973 1.00 92.12 215 ILE A CA 1
ATOM 1783 C C . ILE A 1 215 ? -7.376 5.539 23.085 1.00 92.12 215 ILE A C 1
ATOM 1785 O O . ILE A 1 215 ? -7.615 6.108 22.022 1.00 92.12 215 ILE A O 1
ATOM 1789 N N . ASN A 1 216 ? -6.129 5.240 23.458 1.00 91.88 216 ASN A N 1
ATOM 1790 C CA . ASN A 1 216 ? -4.960 5.607 22.656 1.00 91.88 216 ASN A CA 1
ATOM 1791 C C . ASN A 1 216 ? -4.983 4.962 21.263 1.00 91.88 216 ASN A C 1
ATOM 1793 O O . ASN A 1 216 ? -4.640 5.609 20.277 1.00 91.88 216 ASN A O 1
ATOM 1797 N N . THR A 1 217 ? -5.423 3.708 21.155 1.00 90.75 217 THR A N 1
ATOM 1798 C CA . THR A 1 217 ? -5.558 3.010 19.865 1.00 90.75 217 THR A CA 1
ATOM 1799 C C . THR A 1 217 ? -6.617 3.671 18.979 1.00 90.75 217 THR A C 1
ATOM 1801 O O . THR A 1 217 ? -6.421 3.807 17.767 1.00 90.75 217 THR A O 1
ATOM 1804 N N . LEU A 1 218 ? -7.719 4.135 19.572 1.00 90.81 218 LEU A N 1
ATOM 1805 C CA . LEU A 1 218 ? -8.743 4.900 18.865 1.00 90.81 218 LEU A CA 1
ATOM 1806 C C . LEU A 1 218 ? -8.196 6.256 18.391 1.00 90.81 218 LEU A C 1
ATOM 1808 O O . LEU A 1 218 ? -8.408 6.617 17.236 1.00 90.81 218 LEU A O 1
ATOM 1812 N N . SER A 1 219 ? -7.419 6.957 19.220 1.00 89.44 219 SER A N 1
ATOM 1813 C CA . SER A 1 219 ? -6.744 8.207 18.832 1.00 89.44 219 SER A CA 1
ATOM 1814 C C . SER A 1 219 ? -5.718 8.000 17.709 1.00 89.44 219 SER A C 1
ATOM 1816 O O . SER A 1 219 ? -5.608 8.820 16.805 1.00 89.44 219 SER A O 1
ATOM 1818 N N . ILE A 1 220 ? -4.989 6.880 17.697 1.00 89.50 220 ILE A N 1
ATOM 1819 C CA . ILE A 1 220 ? -4.094 6.531 16.578 1.00 89.50 220 ILE A CA 1
ATOM 1820 C C . ILE A 1 220 ? -4.898 6.273 15.298 1.00 89.50 220 ILE A C 1
ATOM 1822 O O . ILE A 1 220 ? -4.479 6.664 14.209 1.00 89.50 220 ILE A O 1
ATOM 1826 N N . SER A 1 221 ? -6.063 5.634 15.419 1.00 86.38 221 SER A N 1
ATOM 1827 C CA . SER A 1 221 ? -6.954 5.401 14.278 1.00 86.38 221 SER A CA 1
A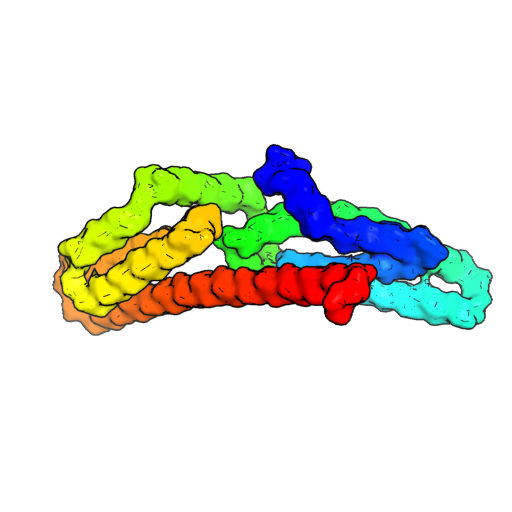TOM 1828 C C . SER A 1 221 ? -7.478 6.720 13.703 1.00 86.38 221 SER A C 1
ATOM 1830 O O . SER A 1 221 ? -7.531 6.865 12.486 1.00 86.38 221 SER A O 1
ATOM 1832 N N . LEU A 1 222 ? -7.782 7.699 14.558 1.00 88.25 222 LEU A N 1
ATOM 1833 C CA . LEU A 1 222 ? -8.134 9.060 14.151 1.00 88.25 222 LEU A CA 1
ATOM 1834 C C . LEU A 1 222 ? -7.022 9.721 13.323 1.00 88.25 222 LEU A C 1
ATOM 1836 O O . LEU A 1 222 ? -7.268 10.154 12.199 1.00 88.25 222 LEU A O 1
ATOM 1840 N N . LEU A 1 223 ? -5.785 9.708 13.828 1.00 88.75 223 LEU A N 1
ATOM 1841 C CA . LEU A 1 223 ? -4.623 10.236 13.102 1.00 88.75 223 LEU A CA 1
ATOM 1842 C C . LEU A 1 223 ? -4.424 9.541 11.746 1.00 88.75 223 LEU A C 1
ATOM 1844 O O . LEU A 1 223 ? -3.947 10.152 10.790 1.00 88.75 223 LEU A O 1
ATOM 1848 N N . ALA A 1 224 ? -4.772 8.257 11.629 1.00 86.19 224 ALA A N 1
ATOM 1849 C CA . ALA A 1 224 ? -4.719 7.560 10.349 1.00 86.19 224 ALA A CA 1
ATOM 1850 C C . ALA A 1 224 ? -5.723 8.148 9.340 1.00 86.19 224 ALA A C 1
ATOM 1852 O O . ALA A 1 224 ? -5.332 8.420 8.208 1.00 86.19 224 ALA A O 1
ATOM 1853 N N . PHE A 1 225 ? -6.965 8.424 9.753 1.00 84.94 225 PHE A N 1
ATOM 1854 C CA . PHE A 1 225 ? -7.956 9.096 8.900 1.00 84.94 225 PHE A CA 1
ATOM 1855 C C . PHE A 1 225 ? -7.512 10.502 8.474 1.00 84.94 225 PHE A C 1
ATOM 1857 O O . PHE A 1 225 ? -7.663 10.860 7.306 1.00 84.94 225 PHE A O 1
ATOM 1864 N N . GLU A 1 226 ? -6.920 11.283 9.380 1.00 87.50 226 GLU A N 1
ATOM 1865 C CA . GLU A 1 226 ? -6.376 12.610 9.050 1.00 87.50 226 GLU A CA 1
ATOM 1866 C C . GLU A 1 226 ? -5.260 12.534 8.001 1.00 87.50 226 GLU A C 1
ATOM 1868 O O . GLU A 1 226 ? -5.199 13.346 7.072 1.00 87.50 226 GLU A O 1
ATOM 1873 N N . ASN A 1 227 ? -4.387 11.530 8.114 1.00 88.00 227 ASN A N 1
ATOM 1874 C CA . ASN A 1 227 ? -3.327 11.295 7.140 1.00 88.00 227 ASN A CA 1
ATOM 1875 C C . ASN A 1 227 ? -3.882 10.879 5.771 1.00 88.00 227 ASN A C 1
ATOM 1877 O O . ASN A 1 227 ? -3.384 11.357 4.752 1.00 88.00 227 ASN A O 1
ATOM 1881 N N . GLU A 1 228 ? -4.914 10.031 5.725 1.00 84.31 228 GLU A N 1
ATOM 1882 C CA . GLU A 1 228 ? -5.585 9.660 4.470 1.00 84.31 228 GLU A CA 1
ATOM 1883 C C . GLU A 1 228 ? -6.216 10.883 3.793 1.00 84.31 228 GLU A C 1
ATOM 1885 O O . GLU A 1 228 ? -5.981 11.123 2.607 1.00 84.31 228 GLU A O 1
ATOM 1890 N N . LEU A 1 229 ? -6.931 11.718 4.554 1.00 84.62 229 LEU A N 1
ATOM 1891 C CA . LEU A 1 229 ? -7.502 12.967 4.045 1.00 84.62 229 LEU A CA 1
ATOM 1892 C C . LEU A 1 229 ? -6.409 13.916 3.525 1.00 84.62 229 LEU A C 1
ATOM 1894 O O . LEU A 1 229 ? -6.519 14.468 2.432 1.00 84.62 229 LEU A O 1
ATOM 1898 N N . THR A 1 230 ? -5.313 14.068 4.269 1.00 85.88 230 THR A N 1
ATOM 1899 C CA . THR A 1 230 ? -4.165 14.889 3.855 1.00 85.88 230 THR A CA 1
ATOM 1900 C C . THR A 1 230 ? -3.546 14.381 2.552 1.00 85.88 230 THR A C 1
ATOM 1902 O O . THR A 1 230 ? -3.168 15.174 1.687 1.00 85.88 230 THR A O 1
ATOM 1905 N N . ASN A 1 231 ? -3.433 13.062 2.386 1.00 82.75 231 ASN A N 1
ATOM 1906 C CA . ASN A 1 231 ? -2.883 12.457 1.174 1.00 82.75 231 ASN A CA 1
ATOM 1907 C C . ASN A 1 231 ? -3.794 12.663 -0.041 1.00 82.75 231 ASN A C 1
ATOM 1909 O O . ASN A 1 231 ? -3.282 12.902 -1.138 1.00 82.75 231 ASN A O 1
ATOM 1913 N N . LEU A 1 232 ? -5.115 12.634 0.153 1.00 81.31 232 LEU A N 1
ATOM 1914 C CA . LEU A 1 232 ? -6.080 12.983 -0.891 1.00 81.31 232 LEU A CA 1
ATOM 1915 C C . LEU A 1 232 ? -5.860 14.416 -1.387 1.00 81.31 232 LEU A C 1
ATOM 1917 O O . LEU A 1 232 ? -5.639 14.620 -2.579 1.00 81.31 232 LEU A O 1
ATOM 1921 N N . PHE A 1 233 ? -5.793 15.389 -0.474 1.00 79.50 233 PHE A N 1
ATOM 1922 C CA . PHE A 1 233 ? -5.537 16.787 -0.840 1.00 79.50 233 PHE A CA 1
ATOM 1923 C C . PHE A 1 233 ? -4.179 16.994 -1.520 1.00 79.50 233 PHE A C 1
ATOM 1925 O O . PHE A 1 233 ? -4.081 17.738 -2.491 1.00 79.50 233 PHE A O 1
ATOM 1932 N N . LYS A 1 234 ? -3.117 16.332 -1.044 1.00 77.31 234 LYS A N 1
ATOM 1933 C CA . LYS A 1 234 ? -1.791 16.427 -1.679 1.00 77.31 234 LYS A CA 1
ATOM 1934 C C . LYS A 1 234 ? -1.800 15.904 -3.111 1.00 77.31 234 LYS A C 1
ATOM 1936 O O . LYS A 1 234 ? -1.150 16.497 -3.966 1.00 77.31 234 LYS A O 1
ATOM 1941 N N . THR A 1 235 ? -2.510 14.808 -3.363 1.00 73.56 235 THR A N 1
ATOM 1942 C CA . THR A 1 235 ? -2.601 14.215 -4.704 1.00 73.56 235 THR A CA 1
ATOM 1943 C C . THR A 1 235 ? -3.307 15.171 -5.663 1.00 73.56 235 THR A C 1
ATOM 1945 O O . THR A 1 235 ? -2.789 15.433 -6.741 1.00 73.56 235 THR A O 1
ATOM 1948 N N . GLU A 1 236 ? -4.407 15.785 -5.229 1.00 70.62 236 GLU A N 1
ATOM 1949 C CA . GLU A 1 236 ? -5.161 16.762 -6.023 1.00 70.62 236 GLU A CA 1
ATOM 1950 C C . GLU A 1 236 ? -4.353 18.034 -6.312 1.00 70.62 236 GLU A C 1
ATOM 1952 O O . GLU A 1 236 ? -4.312 18.493 -7.447 1.00 70.62 236 GLU A O 1
ATOM 1957 N N . ILE A 1 237 ? -3.645 18.586 -5.320 1.00 73.12 237 ILE A N 1
ATOM 1958 C CA . ILE A 1 237 ? -2.780 19.760 -5.536 1.00 73.12 237 ILE A CA 1
ATOM 1959 C C . ILE A 1 237 ? -1.706 19.456 -6.589 1.00 73.12 237 ILE A C 1
ATOM 1961 O O . ILE A 1 237 ? -1.399 20.302 -7.427 1.00 73.12 237 ILE A O 1
ATOM 1965 N N . LEU A 1 238 ? -1.132 18.251 -6.563 1.00 69.38 238 LEU A N 1
ATOM 1966 C CA . LEU A 1 238 ? -0.154 17.828 -7.564 1.00 69.38 238 LEU A CA 1
ATOM 1967 C C . LEU A 1 238 ? -0.785 17.678 -8.956 1.00 69.38 238 LEU A C 1
ATOM 1969 O O . LEU A 1 238 ? -0.145 18.050 -9.937 1.00 69.38 238 LEU A O 1
ATOM 1973 N N . GLU A 1 239 ? -2.018 17.178 -9.046 1.00 67.75 239 GLU A N 1
ATOM 1974 C CA . GLU A 1 239 ? -2.766 17.080 -10.307 1.00 67.75 239 GLU A CA 1
ATOM 1975 C C . GLU A 1 239 ? -3.107 18.464 -10.874 1.00 67.75 239 GLU A C 1
ATOM 1977 O O . GLU A 1 239 ? -2.801 18.730 -12.033 1.00 67.75 239 GLU A O 1
ATOM 1982 N N . VAL A 1 240 ? -3.623 19.385 -10.055 1.00 71.75 240 VAL A N 1
ATOM 1983 C CA . VAL A 1 240 ? -3.935 20.765 -10.468 1.00 71.75 240 VAL A CA 1
ATOM 1984 C C . VAL A 1 240 ? -2.678 21.512 -10.912 1.00 71.75 240 VAL A C 1
ATOM 1986 O O . VAL A 1 240 ? -2.706 22.224 -11.917 1.00 71.75 240 VAL A O 1
ATOM 1989 N N . ASN A 1 241 ? -1.557 21.340 -10.207 1.00 63.53 241 ASN A N 1
ATOM 1990 C CA . ASN A 1 241 ? -0.282 21.927 -10.620 1.00 63.53 241 ASN A CA 1
ATOM 1991 C C . ASN A 1 241 ? 0.180 21.355 -11.966 1.00 63.53 241 ASN A C 1
ATOM 1993 O O . ASN A 1 241 ? 0.568 22.118 -12.846 1.00 63.53 241 ASN A O 1
ATOM 1997 N N . ALA A 1 242 ? 0.075 20.038 -12.162 1.00 67.88 242 ALA A N 1
ATOM 1998 C CA . ALA A 1 242 ? 0.432 19.402 -13.427 1.00 67.88 242 ALA A CA 1
ATOM 1999 C C . ALA A 1 242 ? -0.468 19.860 -14.590 1.00 67.88 242 ALA A C 1
ATOM 2001 O O . ALA A 1 242 ? 0.029 20.099 -15.690 1.00 67.88 242 ALA A O 1
ATOM 2002 N N . GLU A 1 243 ? -1.774 20.019 -14.360 1.00 65.88 243 GLU A N 1
ATOM 2003 C CA . GLU A 1 243 ? -2.712 20.555 -15.353 1.00 65.88 243 GLU A CA 1
ATOM 2004 C C . GLU A 1 243 ? -2.433 22.025 -15.671 1.00 65.88 243 GLU A C 1
ATOM 2006 O O . GLU A 1 243 ? -2.445 22.418 -16.838 1.00 65.88 243 GLU A O 1
ATOM 2011 N N . THR A 1 244 ? -2.125 22.830 -14.655 1.00 72.19 244 THR A N 1
ATOM 2012 C CA . THR A 1 244 ? -1.770 24.244 -14.824 1.00 72.19 244 THR A CA 1
ATOM 2013 C C . THR A 1 244 ? -0.474 24.386 -15.615 1.00 72.19 244 THR A C 1
ATOM 2015 O O . THR A 1 244 ? -0.420 25.164 -16.566 1.00 72.19 244 THR A O 1
ATOM 2018 N N . ASP A 1 245 ? 0.548 23.592 -15.295 1.00 79.25 245 ASP A N 1
ATOM 2019 C CA . ASP A 1 245 ? 1.812 23.568 -16.032 1.00 79.25 245 ASP A CA 1
ATOM 2020 C C . ASP A 1 245 ? 1.607 23.115 -17.483 1.00 79.25 245 ASP A C 1
ATOM 2022 O O . ASP A 1 245 ? 2.147 23.728 -18.408 1.00 79.25 245 ASP A O 1
ATOM 2026 N N . ALA A 1 246 ? 0.781 22.090 -17.712 1.00 69.81 246 ALA A N 1
ATOM 2027 C CA . ALA A 1 246 ? 0.419 21.642 -19.054 1.00 69.81 246 ALA A CA 1
ATOM 2028 C C . ALA A 1 246 ? -0.350 22.723 -19.834 1.00 69.81 246 ALA A C 1
ATOM 2030 O O . ALA A 1 246 ? -0.110 22.923 -21.029 1.00 69.81 246 ALA A O 1
ATOM 2031 N N . TYR A 1 247 ? -1.242 23.460 -19.172 1.00 74.00 247 TYR A N 1
ATOM 2032 C CA . TYR A 1 247 ? -1.977 24.572 -19.768 1.00 74.00 247 TYR A CA 1
ATOM 2033 C C . TYR A 1 247 ? -1.050 25.741 -20.119 1.00 74.00 247 TYR A C 1
ATOM 2035 O O . TYR A 1 247 ? -1.089 26.224 -21.250 1.00 74.00 247 TYR A O 1
ATOM 2043 N N . ILE A 1 248 ? -0.146 26.136 -19.217 1.00 74.44 248 ILE A N 1
ATOM 2044 C CA . ILE A 1 248 ? 0.877 27.163 -19.476 1.00 74.44 248 ILE A CA 1
ATOM 2045 C C . ILE A 1 248 ? 1.773 26.745 -20.646 1.00 74.44 248 ILE A C 1
ATOM 2047 O O . ILE A 1 248 ? 2.027 27.552 -21.538 1.00 74.44 248 ILE A O 1
ATOM 2051 N N . GLN A 1 249 ? 2.220 25.487 -20.697 1.00 72.12 249 GLN A N 1
ATOM 2052 C CA . GLN A 1 249 ? 2.982 24.977 -21.842 1.00 72.12 249 GLN A CA 1
ATOM 2053 C C . GLN A 1 249 ? 2.173 25.015 -23.139 1.00 72.12 249 GLN A C 1
ATOM 2055 O O . GLN A 1 249 ? 2.709 25.359 -24.188 1.00 72.12 249 GLN A O 1
ATOM 2060 N N . THR A 1 250 ? 0.878 24.704 -23.083 1.00 78.62 250 THR A N 1
ATOM 2061 C CA . THR A 1 250 ? -0.005 24.778 -24.253 1.00 78.62 250 THR A CA 1
ATOM 2062 C C . THR A 1 250 ? -0.167 26.215 -24.742 1.00 78.62 250 THR A C 1
ATOM 2064 O O . THR A 1 250 ? -0.182 26.444 -25.949 1.00 78.62 250 THR A O 1
ATOM 2067 N N . LEU A 1 251 ? -0.269 27.184 -23.830 1.00 76.75 251 LEU A N 1
ATOM 2068 C CA . LEU A 1 251 ? -0.341 28.603 -24.168 1.00 76.75 251 LEU A CA 1
ATOM 2069 C C . LEU A 1 251 ? 0.975 29.123 -24.766 1.00 76.75 251 LEU A C 1
ATOM 2071 O O . LEU A 1 251 ? 0.920 29.812 -25.782 1.00 76.75 251 LEU A O 1
ATOM 2075 N N . ARG A 1 252 ? 2.129 28.716 -24.212 1.00 72.06 252 ARG A N 1
ATOM 2076 C CA . ARG A 1 252 ? 3.460 28.998 -24.784 1.00 72.06 252 ARG A CA 1
ATOM 2077 C C . ARG A 1 252 ? 3.620 28.418 -26.184 1.00 72.06 252 ARG A C 1
ATOM 2079 O O . ARG A 1 252 ? 4.061 29.100 -27.093 1.00 72.06 252 ARG A O 1
ATOM 2086 N N . ASN A 1 253 ? 3.205 27.169 -26.386 1.00 80.44 253 ASN A N 1
ATOM 2087 C CA . ASN A 1 253 ? 3.279 26.510 -27.693 1.00 80.44 253 ASN A CA 1
ATOM 2088 C C . ASN A 1 253 ? 2.333 27.124 -28.740 1.00 80.44 253 ASN A C 1
ATOM 2090 O O . ASN A 1 253 ? 2.473 26.838 -29.927 1.00 80.44 253 ASN A O 1
ATOM 2094 N N . LYS A 1 254 ? 1.343 27.912 -28.307 1.00 85.75 254 LYS A N 1
ATOM 2095 C CA . LYS A 1 254 ? 0.403 28.636 -29.171 1.00 85.75 254 LYS A CA 1
ATOM 2096 C C . LYS A 1 254 ? 0.752 30.124 -29.316 1.00 85.75 254 LYS A C 1
ATOM 2098 O O . LYS A 1 254 ? -0.060 30.848 -29.884 1.00 85.75 254 LYS A O 1
ATOM 2103 N N . ASP A 1 255 ? 1.900 30.569 -28.795 1.00 73.06 255 ASP A N 1
ATOM 2104 C CA . ASP A 1 255 ? 2.352 31.971 -28.781 1.00 73.06 255 ASP A CA 1
ATOM 2105 C C . ASP A 1 255 ? 1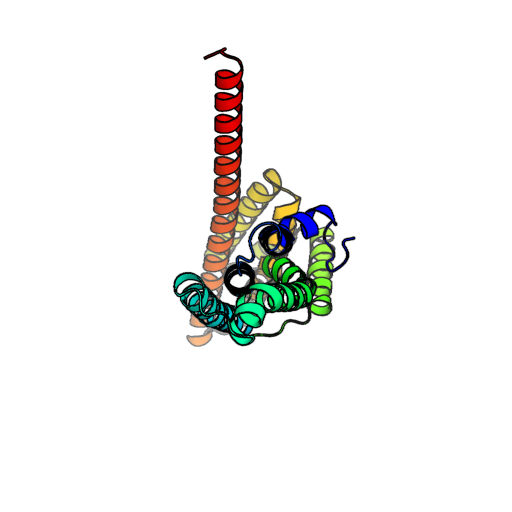.329 32.958 -28.177 1.00 73.06 255 ASP A C 1
ATOM 2107 O O . ASP A 1 255 ? 1.250 34.123 -28.565 1.00 73.06 255 ASP A O 1
ATOM 2111 N N . ILE A 1 256 ? 0.505 32.499 -27.228 1.00 75.12 256 ILE A N 1
ATOM 2112 C CA . ILE A 1 256 ? -0.474 33.359 -26.535 1.00 75.12 256 ILE A CA 1
ATOM 2113 C C . ILE A 1 256 ? 0.191 34.115 -25.369 1.00 75.12 256 ILE A C 1
ATOM 2115 O O . ILE A 1 256 ? -0.236 35.219 -25.027 1.00 75.12 256 ILE A O 1
ATOM 2119 N N . ILE A 1 257 ? 1.230 33.520 -24.772 1.00 63.66 257 ILE A N 1
ATOM 2120 C CA . ILE A 1 257 ? 2.119 34.072 -23.733 1.00 63.66 257 ILE A CA 1
ATOM 2121 C C . ILE A 1 257 ? 3.527 33.513 -23.892 1.00 63.66 257 ILE A C 1
ATOM 2123 O O . ILE A 1 257 ? 3.644 32.370 -24.386 1.00 63.66 257 ILE A O 1
#

pLDDT: mean 84.15, std 8.75, range [46.91, 94.88]

Sequence (257 aa):
MGWFTNNSKSWELKNSWMFFLSILLVFPYPIPFYPIALLIIGWKAKKINWILLGVLGLIIGTYAFYLHIYKYNSFAHIFLVVFAPIIGNIILMLFIDSYLKRLDLSRIVSLEWGKEYPYYKLMDKALALEKEAENIDFRAELLLWKEKIDEVSIKKNINEIIVLIKQIEDKDKSVSKIILVRHRSTINAVLKQYDDLENSKLENATVKSSKEKLINTLSISLLAFENELTNLFKTEILEVNAETDAYIQTLRNKDII

Secondary structure (DSSP, 8-state):
--SSSSS-HHHHHHHTHHHHHHHHTTSSS----HHHHHHHHHHHHT-HHHHHHHHHHHHHHHHHHHHHHTT--SHHHHIIIIIHHHHHHHHHHHTHHHHHHHHHHTTTS---SS----HHHHHHHHHHHHHHHHHS-HHHHHHHHHHH---HHHHHHHHHHHHHHHHHHHH-HHHHHHHHHHHHHHHHHHHHHHHHHHHT----HHHHHHHHHHHHHHHHHHHHHHHHHHHHHHHHHHHHHHHHHHHHHHHHHTT--